Protein AF-A0A068CMX9-F1 (afdb_monomer_lite)

Secondary structure (DSSP, 8-state):
--HHHHHHHHHHHHHHHHHHHHHHHHHHHT--EEE----SS-HHHHHGGGG-S-EEES-TTS---HHHHHHHHHHTHHHHHHHHHTT-HHHHHHHHHHHHHHHSPBEEEEEPPTTTTTTSSS---S-TTTEEEETTEEEEE-PBPHHHHHHIIIIIGGGS-SEETTEESSSS--GGGSTTS-GGGS-SSSSSB--HHHHHHHHHHHH--

Foldseek 3Di:
DPPVVVVVVVVVVCVVVVQVVLLVVCLVVVVKDWAAADDPPPVVLCVLCVVPRTFIPPALSNRPDSVVLNVLVVLCPVLLVVCVVVVVVLLNVLVSLQQSCRSGFHKDKDFADPVVVPPDDPPDQPDSSFWDDDDRMIIGGAHAALVSLCLNVVPSLVPFDCDDPNHGRNVSDDCVSGSCSPSVVGHNDDPHDHDPPSVVVVVCVVPVD

Organism: Hofstenia miamia (NCBI:txid442651)

Structure (mmCIF, N/CA/C/O backbone):
data_AF-A0A068CMX9-F1
#
_entry.id   AF-A0A068CMX9-F1
#
loop_
_atom_site.group_PDB
_atom_site.id
_atom_site.type_symbol
_atom_site.label_atom_id
_atom_site.label_alt_id
_atom_site.label_comp_id
_atom_site.label_asym_id
_atom_site.label_entity_id
_atom_site.label_seq_id
_atom_site.pdbx_PDB_ins_code
_atom_site.Cartn_x
_atom_site.Cartn_y
_atom_site.Cartn_z
_atom_site.occupancy
_atom_site.B_iso_or_equiv
_atom_site.auth_seq_id
_atom_site.auth_comp_id
_atom_site.auth_asym_id
_atom_site.auth_atom_id
_atom_site.pdbx_PDB_model_num
ATOM 1 N N . MET A 1 1 ? -29.107 29.825 -5.374 1.00 43.84 1 MET A N 1
ATOM 2 C CA . MET A 1 1 ? -28.196 29.215 -4.383 1.00 43.84 1 MET A CA 1
ATOM 3 C C . MET A 1 1 ? -27.247 28.263 -5.123 1.00 43.84 1 MET A C 1
ATOM 5 O O . MET A 1 1 ? -27.080 27.128 -4.710 1.00 43.84 1 MET A O 1
ATOM 9 N N . ASP A 1 2 ? -26.626 28.720 -6.226 1.00 46.59 2 ASP A N 1
ATOM 10 C CA . ASP A 1 2 ? -26.188 27.809 -7.310 1.00 46.59 2 ASP A CA 1
ATOM 11 C C . ASP A 1 2 ? -24.746 28.022 -7.804 1.00 46.59 2 ASP A C 1
ATOM 13 O O . ASP A 1 2 ? -24.211 27.204 -8.545 1.00 46.59 2 ASP A O 1
ATOM 17 N N . ILE A 1 3 ? -24.061 29.080 -7.359 1.00 41.31 3 ILE A N 1
ATOM 18 C CA . ILE A 1 3 ? -22.684 29.381 -7.799 1.00 41.31 3 ILE A CA 1
ATOM 19 C C . ILE A 1 3 ? -21.640 28.568 -7.003 1.00 41.31 3 ILE A C 1
ATOM 21 O O . ILE A 1 3 ? -20.575 28.220 -7.520 1.00 41.31 3 ILE A O 1
ATOM 25 N N . LEU A 1 4 ? -21.958 28.182 -5.761 1.00 37.50 4 LEU A N 1
ATOM 26 C CA . LEU A 1 4 ? -21.046 27.398 -4.917 1.00 37.50 4 LEU A CA 1
ATOM 27 C C . LEU A 1 4 ? -20.937 25.929 -5.365 1.00 37.50 4 LEU A C 1
ATOM 29 O O . LEU A 1 4 ? -19.853 25.355 -5.309 1.00 37.50 4 LEU A O 1
ATOM 33 N N . LEU A 1 5 ? -22.027 25.336 -5.867 1.00 38.00 5 LEU A N 1
ATOM 34 C CA . LEU A 1 5 ? -22.038 23.951 -6.357 1.00 38.00 5 LEU A CA 1
ATOM 35 C C . LEU A 1 5 ? -21.263 23.791 -7.673 1.00 38.00 5 LEU A C 1
ATOM 37 O O . LEU A 1 5 ? -20.492 22.843 -7.814 1.00 38.00 5 LEU A O 1
ATOM 41 N N . LEU A 1 6 ? -21.387 24.747 -8.599 1.00 32.88 6 LEU A N 1
ATOM 42 C CA . LEU A 1 6 ? -20.638 24.748 -9.863 1.00 32.88 6 LEU A CA 1
ATOM 43 C C . LEU A 1 6 ? -19.123 24.870 -9.643 1.00 32.88 6 LEU A C 1
ATOM 45 O O . LEU A 1 6 ? -18.348 24.164 -10.287 1.00 32.88 6 LEU A O 1
ATOM 49 N N . SER A 1 7 ? -18.701 25.691 -8.680 1.00 33.19 7 SER A N 1
ATOM 50 C CA . SER A 1 7 ? -17.286 25.864 -8.323 1.00 33.19 7 SER A CA 1
ATOM 51 C C . SER A 1 7 ? -16.660 24.583 -7.755 1.00 33.19 7 SER A C 1
ATOM 53 O O . SER A 1 7 ? -15.547 24.215 -8.128 1.00 33.19 7 SER A O 1
ATOM 55 N N . ILE A 1 8 ? -17.383 23.859 -6.891 1.00 41.56 8 ILE A N 1
ATOM 56 C CA . ILE A 1 8 ? -16.904 22.604 -6.286 1.00 41.56 8 ILE A CA 1
ATOM 57 C C . ILE A 1 8 ? -16.813 21.491 -7.340 1.00 41.56 8 ILE A C 1
ATOM 59 O O . ILE A 1 8 ? -15.818 20.767 -7.392 1.00 41.56 8 ILE A O 1
ATOM 63 N N . VAL A 1 9 ? -17.805 21.393 -8.232 1.00 37.44 9 VAL A N 1
ATOM 64 C CA . VAL A 1 9 ? -17.803 20.418 -9.333 1.00 37.44 9 VAL A CA 1
ATOM 65 C C . VAL A 1 9 ? -16.650 20.690 -10.308 1.00 37.44 9 VAL A C 1
ATOM 67 O O . VAL A 1 9 ? -15.951 19.752 -10.693 1.00 37.44 9 VAL A O 1
ATOM 70 N N . TYR A 1 10 ? -16.377 21.957 -10.643 1.00 31.73 10 TYR A N 1
ATOM 71 C CA . TYR A 1 10 ? -15.280 22.328 -11.543 1.00 31.73 10 TYR A CA 1
ATOM 72 C C . TYR A 1 10 ? -13.895 22.050 -10.941 1.00 31.73 10 TYR A C 1
ATOM 74 O O . TYR A 1 10 ? -13.006 21.561 -11.642 1.00 31.73 10 TYR A O 1
ATOM 82 N N . VAL A 1 11 ? -13.708 22.282 -9.636 1.00 35.66 11 VAL A N 1
ATOM 83 C CA . VAL A 1 11 ? -12.459 21.943 -8.931 1.00 35.66 11 VAL A CA 1
ATOM 84 C C . VAL A 1 11 ? -12.264 20.424 -8.868 1.00 35.66 11 VAL A C 1
ATOM 86 O O . VAL A 1 11 ? -11.175 19.940 -9.175 1.00 35.66 11 VAL A O 1
ATOM 89 N N . CYS A 1 12 ? -13.308 19.640 -8.582 1.00 33.81 12 CYS A N 1
ATOM 90 C CA . CYS A 1 12 ? -13.215 18.175 -8.573 1.00 33.81 12 CYS A CA 1
ATOM 91 C C . CYS A 1 12 ? -12.940 17.571 -9.964 1.00 33.81 12 CYS A C 1
ATOM 93 O O . CYS A 1 12 ? -12.163 16.619 -10.074 1.00 33.81 12 CYS A O 1
ATOM 95 N N . LEU A 1 13 ? -13.536 18.120 -11.029 1.00 30.50 13 LEU A N 1
ATOM 96 C CA . LEU A 1 13 ? -13.274 17.700 -12.412 1.00 30.50 13 LEU A CA 1
ATOM 97 C C . LEU A 1 13 ? -11.870 18.105 -12.876 1.00 30.50 13 LEU A C 1
ATOM 99 O O . LEU A 1 13 ? -11.171 17.291 -13.475 1.00 30.50 13 LEU A O 1
ATOM 103 N N . SER A 1 14 ? -11.410 19.307 -12.529 1.00 31.59 14 SER A N 1
ATOM 104 C CA . SER A 1 14 ? -10.073 19.792 -12.904 1.00 31.59 14 SER A CA 1
ATOM 105 C C . SER A 1 14 ? -8.954 19.028 -12.189 1.00 31.59 14 SER A C 1
ATOM 107 O O . SER A 1 14 ? -7.927 18.726 -12.796 1.00 31.59 14 SER A O 1
AT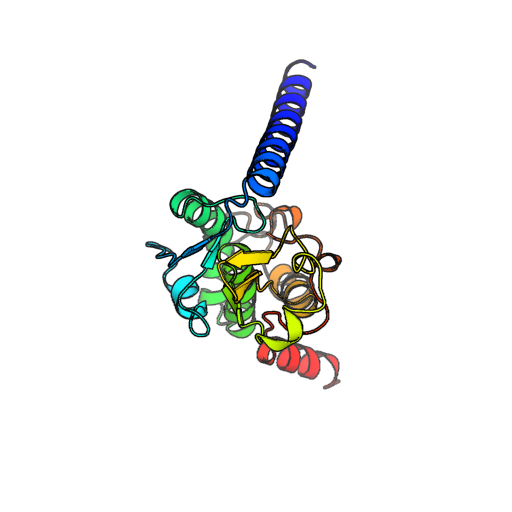OM 109 N N . VAL A 1 15 ? -9.162 18.630 -10.927 1.00 38.41 15 VAL A N 1
ATOM 110 C CA . VAL A 1 15 ? -8.219 17.771 -10.190 1.00 38.41 15 VAL A CA 1
ATOM 111 C C . VAL A 1 15 ? -8.146 16.371 -10.808 1.00 38.41 15 VAL A C 1
ATOM 113 O O . VAL A 1 15 ? -7.047 15.831 -10.940 1.00 38.41 15 VAL A O 1
ATOM 116 N N . LYS A 1 16 ? -9.273 15.799 -11.260 1.00 38.56 16 LYS A N 1
ATOM 117 C CA . LYS A 1 16 ? -9.296 14.490 -11.943 1.00 38.56 16 LYS A CA 1
ATOM 118 C C . LYS A 1 16 ? -8.665 14.531 -13.338 1.00 38.56 16 LYS A C 1
ATOM 120 O O . LYS A 1 16 ? -7.926 13.618 -13.688 1.00 38.56 16 LYS A O 1
ATOM 125 N N . VAL A 1 17 ? -8.892 15.589 -14.116 1.00 39.66 17 VAL A N 1
ATOM 126 C CA . VAL A 1 17 ? -8.311 15.739 -15.464 1.00 39.66 17 VAL A CA 1
ATOM 127 C C . VAL A 1 17 ? -6.814 16.076 -15.396 1.00 39.66 17 VAL A C 1
ATOM 129 O O . VAL A 1 17 ? -6.026 15.528 -16.162 1.00 39.66 17 VAL A O 1
ATOM 132 N N . GLY A 1 18 ? -6.380 16.898 -14.434 1.00 43.44 18 GLY A N 1
ATOM 133 C CA . GLY A 1 18 ? -4.966 17.253 -14.253 1.00 43.44 18 GLY A CA 1
ATOM 134 C C . GLY A 1 18 ? -4.090 16.128 -13.682 1.00 43.44 18 GLY A C 1
ATOM 135 O O . GLY A 1 18 ? -2.885 16.087 -13.943 1.00 43.44 18 GLY A O 1
ATOM 136 N N . THR A 1 19 ? -4.665 15.201 -12.913 1.00 48.56 19 THR A N 1
ATOM 137 C CA . THR A 1 19 ? -3.972 13.981 -12.452 1.00 48.56 19 THR A CA 1
ATOM 138 C C . THR A 1 19 ? -3.889 12.931 -13.558 1.00 48.56 19 THR A C 1
ATOM 140 O O . THR A 1 19 ? -2.819 12.353 -13.747 1.00 48.56 19 THR A O 1
ATOM 143 N N . TYR A 1 20 ? -4.951 12.774 -14.359 1.00 48.75 20 TYR A N 1
ATOM 144 C CA . TYR A 1 20 ? -4.947 11.922 -15.554 1.00 48.75 20 TYR A CA 1
ATOM 145 C C . TYR A 1 20 ? -3.964 12.410 -16.628 1.00 48.75 20 TYR A C 1
ATOM 147 O O . TYR A 1 20 ? -3.194 11.612 -17.153 1.00 48.75 20 TYR A O 1
ATOM 155 N N . GLY A 1 21 ? -3.925 13.712 -16.929 1.00 50.84 21 GLY A N 1
ATOM 156 C CA . GLY A 1 21 ? -2.985 14.271 -17.910 1.00 50.84 21 GLY A CA 1
ATOM 157 C C . GLY A 1 21 ? -1.519 14.093 -17.502 1.00 50.84 21 GLY A C 1
ATOM 158 O O . GLY A 1 21 ? -0.688 13.703 -18.319 1.00 50.84 21 GLY A O 1
ATOM 159 N N . ARG A 1 22 ? -1.201 14.289 -16.213 1.00 59.38 22 ARG A N 1
ATOM 160 C CA . ARG A 1 22 ? 0.146 14.018 -15.679 1.00 59.38 22 ARG A CA 1
ATOM 161 C C . ARG A 1 22 ? 0.518 12.539 -15.757 1.00 59.38 22 ARG A C 1
ATOM 163 O O . ARG A 1 22 ? 1.672 12.232 -16.025 1.00 59.38 22 ARG A O 1
ATOM 170 N N . PHE A 1 23 ? -0.434 11.638 -15.529 1.00 54.66 23 PHE A N 1
ATOM 171 C CA . PHE A 1 23 ? -0.211 10.197 -15.626 1.00 54.66 23 PHE A CA 1
ATOM 172 C C . PHE A 1 23 ? 0.090 9.760 -17.066 1.00 54.66 23 PHE A C 1
ATOM 174 O O . PHE A 1 23 ? 1.101 9.106 -17.301 1.00 54.66 23 PHE A O 1
ATOM 181 N N . TRP A 1 24 ? -0.721 10.188 -18.039 1.00 56.19 24 TRP A N 1
ATOM 182 C CA . TRP A 1 24 ? -0.492 9.866 -19.453 1.00 56.19 24 TRP A CA 1
ATOM 183 C C . TRP A 1 24 ? 0.804 10.470 -19.997 1.00 56.19 24 TRP A C 1
ATOM 185 O O . TRP A 1 24 ? 1.526 9.793 -20.722 1.00 56.19 24 TRP A O 1
ATOM 195 N N . ASN A 1 25 ? 1.151 11.700 -19.603 1.00 60.16 25 ASN A N 1
ATOM 196 C CA . ASN A 1 25 ? 2.443 12.282 -19.968 1.00 60.16 25 ASN A CA 1
ATOM 197 C C . ASN A 1 25 ? 3.610 11.445 -19.424 1.00 60.16 25 ASN A C 1
ATOM 199 O O . ASN A 1 25 ? 4.529 11.142 -20.172 1.00 60.16 25 ASN A O 1
ATOM 203 N N . ARG A 1 26 ? 3.554 10.994 -18.166 1.00 62.84 26 ARG A N 1
ATOM 204 C CA . ARG A 1 26 ? 4.609 10.145 -17.581 1.00 62.84 26 ARG A CA 1
ATOM 205 C C . ARG A 1 26 ? 4.684 8.759 -18.210 1.00 62.84 26 ARG A C 1
ATOM 207 O O . ARG A 1 26 ? 5.785 8.279 -18.452 1.00 62.84 26 ARG A O 1
ATOM 214 N N . LEU A 1 27 ? 3.540 8.142 -18.518 1.00 57.66 27 LEU A N 1
ATOM 215 C CA . LEU A 1 27 ? 3.485 6.888 -19.280 1.00 57.66 27 LEU A CA 1
ATOM 216 C C . LEU A 1 27 ? 4.179 7.027 -20.638 1.00 57.66 27 LEU A C 1
ATOM 218 O O . LEU A 1 27 ? 4.890 6.123 -21.059 1.00 57.66 27 LEU A O 1
ATOM 222 N N . ASN A 1 28 ? 4.000 8.168 -21.304 1.00 55.69 28 ASN A N 1
ATOM 223 C CA . ASN A 1 28 ? 4.625 8.441 -22.596 1.00 55.69 28 ASN A CA 1
ATOM 224 C C . ASN A 1 28 ? 6.115 8.819 -22.484 1.00 55.69 28 ASN A C 1
ATOM 226 O O . ASN A 1 28 ? 6.831 8.734 -23.480 1.00 55.69 28 ASN A O 1
ATOM 230 N N . HIS A 1 29 ? 6.584 9.217 -21.297 1.00 61.41 29 HIS A N 1
ATOM 231 C CA . HIS A 1 29 ? 7.973 9.615 -21.035 1.00 61.41 29 HIS A CA 1
ATOM 232 C C . HIS A 1 29 ? 8.789 8.589 -20.229 1.00 61.41 29 HIS A C 1
ATOM 234 O O . HIS A 1 29 ? 9.982 8.799 -20.041 1.00 61.41 29 HIS A O 1
ATOM 240 N N . ASN A 1 30 ? 8.195 7.459 -19.817 1.00 62.41 30 ASN A N 1
ATOM 241 C CA . ASN A 1 30 ? 8.827 6.448 -18.958 1.00 62.41 30 ASN A CA 1
ATOM 242 C C . ASN A 1 30 ? 9.410 7.027 -17.651 1.00 62.41 30 ASN A C 1
ATOM 244 O O . ASN A 1 30 ? 10.443 6.564 -17.175 1.00 62.41 30 ASN A O 1
ATOM 248 N N . ASP A 1 31 ? 8.728 7.989 -17.021 1.00 76.44 31 ASP A N 1
ATOM 249 C CA . ASP A 1 31 ? 9.171 8.630 -15.763 1.00 76.44 31 ASP A CA 1
ATOM 250 C C . ASP A 1 31 ? 8.966 7.742 -14.512 1.00 76.44 31 ASP A C 1
ATOM 252 O O . ASP A 1 31 ? 8.694 8.223 -13.403 1.00 76.44 31 ASP A O 1
ATOM 256 N N . PHE A 1 32 ? 9.045 6.425 -14.688 1.00 84.00 32 PHE A N 1
ATOM 257 C CA . PHE A 1 32 ? 8.985 5.464 -13.600 1.00 84.00 32 PHE A CA 1
ATOM 258 C C . PHE A 1 32 ? 10.377 5.243 -13.026 1.00 84.00 32 PHE A C 1
ATOM 260 O O . PHE A 1 32 ? 11.367 5.202 -13.750 1.00 84.00 32 PHE A O 1
ATOM 267 N N . GLN A 1 33 ? 10.461 5.103 -11.708 1.00 88.12 33 GLN A N 1
ATOM 268 C CA . GLN A 1 33 ? 11.738 4.881 -11.040 1.00 88.12 33 GLN A CA 1
ATOM 269 C C . GLN A 1 33 ? 11.552 4.109 -9.744 1.00 88.12 33 GLN A C 1
ATOM 271 O O . GLN A 1 33 ? 10.566 4.294 -9.026 1.00 88.12 33 GLN A O 1
ATOM 276 N N . CYS A 1 34 ? 12.552 3.307 -9.400 1.00 87.62 34 CYS A N 1
ATOM 277 C CA . CYS A 1 34 ? 12.653 2.688 -8.091 1.00 87.62 34 CYS A CA 1
ATOM 278 C C . CYS A 1 34 ? 13.729 3.400 -7.279 1.00 87.62 34 CYS A C 1
ATOM 280 O O . CYS A 1 34 ? 14.912 3.342 -7.593 1.00 87.62 34 CYS A O 1
ATOM 282 N N . LYS A 1 35 ? 13.310 4.116 -6.232 1.00 88.19 35 LYS A N 1
ATOM 283 C CA . LYS A 1 35 ? 14.213 4.902 -5.378 1.00 88.19 35 LYS A CA 1
ATOM 284 C C . LYS A 1 35 ? 13.881 4.713 -3.908 1.00 88.19 35 LYS A C 1
ATOM 286 O O . LYS A 1 35 ? 12.761 4.358 -3.542 1.00 88.19 35 LYS A O 1
ATOM 291 N N . ASN A 1 36 ? 14.865 4.958 -3.052 1.00 86.06 36 ASN A N 1
ATOM 292 C CA . ASN A 1 36 ? 14.657 4.912 -1.612 1.00 86.06 36 ASN A CA 1
ATOM 293 C C . ASN A 1 36 ? 13.735 6.067 -1.185 1.00 86.06 36 ASN A C 1
ATOM 295 O O . ASN A 1 36 ? 13.936 7.214 -1.593 1.00 86.06 36 ASN A O 1
ATOM 299 N N . ALA A 1 37 ? 12.730 5.762 -0.367 1.00 83.81 37 ALA A N 1
ATOM 300 C CA . ALA A 1 37 ? 11.811 6.744 0.188 1.00 83.81 37 ALA A CA 1
ATOM 301 C C . ALA A 1 37 ? 11.939 6.754 1.712 1.00 83.81 37 ALA A C 1
ATOM 303 O O . ALA A 1 37 ? 11.462 5.846 2.389 1.00 83.81 37 ALA A O 1
ATOM 304 N N . LYS A 1 38 ? 12.562 7.803 2.257 1.00 82.62 38 LYS A N 1
ATOM 305 C CA . LYS A 1 38 ? 12.665 8.002 3.707 1.00 82.62 38 LYS A CA 1
ATOM 306 C C . LYS A 1 38 ? 11.550 8.918 4.187 1.00 82.62 38 LYS A C 1
ATOM 308 O O . LYS A 1 38 ? 11.596 10.124 3.944 1.00 82.62 38 LYS A O 1
ATOM 313 N N . LEU A 1 39 ? 10.582 8.352 4.902 1.00 83.38 39 LEU A N 1
ATOM 314 C CA . LEU A 1 39 ? 9.588 9.138 5.631 1.00 83.38 39 LEU A CA 1
ATOM 315 C C . LEU A 1 39 ? 10.177 9.621 6.959 1.00 83.38 39 LEU A C 1
ATOM 317 O O . LEU A 1 39 ? 10.820 8.860 7.683 1.00 83.38 39 LEU A O 1
ATOM 321 N N . ARG A 1 40 ? 9.948 10.893 7.285 1.00 83.00 40 ARG A N 1
ATOM 322 C CA . ARG A 1 40 ? 10.353 11.516 8.548 1.00 83.00 40 ARG A CA 1
ATOM 323 C C . ARG A 1 40 ? 9.407 11.130 9.681 1.00 83.00 40 ARG A C 1
ATOM 325 O O . ARG A 1 40 ? 9.875 10.829 10.774 1.00 83.00 40 ARG A O 1
ATOM 332 N N . ARG A 1 41 ? 8.092 11.151 9.431 1.00 80.50 41 ARG A N 1
ATOM 333 C CA . ARG A 1 41 ? 7.048 10.934 10.455 1.00 80.50 41 ARG A CA 1
ATOM 334 C C . ARG A 1 41 ? 6.561 9.491 10.542 1.00 80.50 41 ARG A C 1
ATOM 336 O O . ARG A 1 41 ? 6.220 9.030 11.623 1.00 80.50 41 ARG A O 1
ATOM 343 N N . PHE A 1 42 ? 6.563 8.770 9.426 1.00 81.81 42 PHE A N 1
ATOM 344 C CA . PHE A 1 42 ? 6.048 7.400 9.334 1.00 81.81 42 PHE A CA 1
ATOM 345 C C . PHE A 1 42 ? 7.183 6.391 9.140 1.00 81.81 42 PHE A C 1
ATOM 347 O O . PHE A 1 42 ? 7.179 5.607 8.193 1.00 81.81 42 PHE A O 1
ATOM 354 N N . GLN A 1 43 ? 8.165 6.400 10.049 1.00 80.69 43 GLN A N 1
ATOM 355 C CA . GLN A 1 43 ? 9.337 5.511 9.980 1.00 80.69 43 GLN A CA 1
ATOM 356 C C . GLN A 1 43 ? 8.957 4.024 9.925 1.00 80.69 43 GLN A C 1
ATOM 358 O O . GLN A 1 43 ? 9.660 3.226 9.315 1.00 80.69 43 GLN A O 1
ATOM 363 N N . TYR A 1 44 ? 7.803 3.652 10.486 1.00 74.38 44 TYR A N 1
ATOM 364 C CA . TYR A 1 44 ? 7.270 2.294 10.397 1.00 74.38 44 TYR A CA 1
ATOM 365 C C . TYR A 1 44 ? 7.005 1.829 8.955 1.00 74.38 44 TYR A C 1
ATOM 367 O O . TYR A 1 44 ? 7.298 0.682 8.625 1.00 74.38 44 TYR A O 1
ATOM 375 N N . CYS A 1 45 ? 6.549 2.712 8.057 1.00 82.12 45 CYS A N 1
ATOM 376 C CA . CYS A 1 45 ? 6.422 2.355 6.640 1.00 82.12 45 CYS A CA 1
ATOM 377 C C . CYS A 1 45 ? 7.786 2.103 5.980 1.00 82.12 45 CYS A C 1
ATOM 379 O O . CYS A 1 45 ? 7.863 1.336 5.027 1.00 82.12 45 CYS A O 1
ATOM 381 N N . SER A 1 46 ? 8.867 2.689 6.501 1.00 70.75 46 SER A N 1
ATOM 382 C CA . SER A 1 46 ? 10.230 2.393 6.048 1.00 70.75 46 SER A CA 1
ATOM 383 C C . SER A 1 46 ? 10.678 0.990 6.477 1.00 70.75 46 SER A C 1
ATOM 385 O O . SER A 1 46 ? 11.435 0.347 5.762 1.00 70.75 46 SER A O 1
ATOM 387 N N . HIS A 1 47 ? 10.188 0.470 7.609 1.00 66.00 47 HIS A N 1
ATOM 388 C CA . HIS A 1 47 ? 10.466 -0.908 8.038 1.00 66.00 47 HIS A CA 1
ATOM 389 C C . HIS A 1 47 ? 9.698 -1.952 7.214 1.00 66.00 47 HIS A C 1
ATOM 391 O O . HIS A 1 47 ? 10.168 -3.073 7.061 1.00 66.00 47 HIS A O 1
ATOM 397 N N . MET A 1 48 ? 8.562 -1.589 6.615 1.00 62.91 48 MET A N 1
ATOM 398 C CA . MET A 1 48 ? 7.835 -2.456 5.673 1.00 62.91 48 MET A CA 1
ATOM 399 C C . MET A 1 48 ? 8.601 -2.695 4.361 1.00 62.91 48 MET A C 1
ATOM 401 O O . MET A 1 48 ? 8.300 -3.636 3.634 1.00 62.91 48 MET A O 1
ATOM 405 N N . GLN A 1 49 ? 9.619 -1.878 4.067 1.00 62.06 49 GLN A N 1
ATOM 406 C CA . GLN A 1 49 ? 10.493 -2.020 2.896 1.00 62.06 49 GLN A CA 1
ATOM 407 C C . GLN A 1 49 ? 11.584 -3.094 3.082 1.00 62.06 49 GLN A C 1
ATOM 409 O O . GLN A 1 49 ? 12.504 -3.179 2.276 1.00 62.06 49 GLN A O 1
ATOM 414 N N . GLN A 1 50 ? 11.492 -3.939 4.117 1.00 53.16 50 GLN A N 1
ATOM 415 C CA . GLN A 1 50 ? 12.475 -4.985 4.446 1.00 53.16 50 GLN A CA 1
ATOM 416 C C . GLN A 1 50 ? 12.805 -5.954 3.298 1.00 53.16 50 GLN A C 1
ATOM 418 O O . GLN A 1 50 ? 13.880 -6.545 3.306 1.00 53.16 50 GLN A O 1
ATOM 423 N N . TYR A 1 51 ? 11.922 -6.098 2.305 1.00 50.00 51 TYR A N 1
ATOM 424 C CA . TYR A 1 51 ? 12.147 -6.967 1.146 1.00 50.00 51 TYR A CA 1
ATOM 425 C C . TYR A 1 51 ? 12.819 -6.263 -0.037 1.00 50.00 51 TYR A C 1
ATOM 427 O O . TYR A 1 51 ? 13.412 -6.939 -0.866 1.00 50.00 51 TYR A O 1
ATOM 435 N N . ASN A 1 52 ? 12.742 -4.930 -0.113 1.00 56.97 52 ASN A N 1
ATOM 436 C CA . ASN A 1 52 ? 13.431 -4.102 -1.100 1.00 56.97 52 ASN A CA 1
ATOM 437 C C . ASN A 1 52 ? 13.460 -2.652 -0.602 1.00 56.97 52 ASN A C 1
ATOM 439 O O . ASN A 1 52 ? 12.417 -2.014 -0.474 1.00 56.97 52 ASN A O 1
ATOM 443 N N . ASN A 1 53 ? 14.662 -2.099 -0.400 1.00 69.25 53 ASN A N 1
ATOM 444 C CA . ASN A 1 53 ? 14.896 -0.722 0.080 1.00 69.25 53 ASN A CA 1
ATOM 445 C C . ASN A 1 53 ? 14.400 0.382 -0.883 1.00 69.25 53 ASN A C 1
ATOM 447 O O . ASN A 1 53 ? 14.686 1.567 -0.686 1.00 69.25 53 ASN A O 1
ATOM 451 N N . PHE A 1 54 ? 13.711 -0.001 -1.957 1.00 84.00 54 PHE A N 1
ATOM 452 C CA . PHE A 1 54 ? 13.277 0.862 -3.038 1.00 84.00 54 PHE A CA 1
ATOM 453 C C . PHE A 1 54 ? 11.755 0.831 -3.157 1.00 84.00 54 PHE A C 1
ATOM 455 O O . PHE A 1 54 ? 11.126 -0.225 -3.214 1.00 84.00 54 PHE A O 1
ATOM 462 N N . THR A 1 55 ? 11.172 2.022 -3.220 1.00 87.56 55 THR A N 1
ATOM 463 C CA . THR A 1 55 ? 9.762 2.246 -3.528 1.00 87.56 55 THR A CA 1
ATOM 464 C C . THR A 1 55 ? 9.609 2.534 -5.012 1.00 87.56 55 THR A C 1
ATOM 466 O O . THR A 1 55 ? 10.432 3.245 -5.596 1.00 87.56 55 THR A O 1
ATOM 469 N N . PHE A 1 56 ? 8.539 2.013 -5.601 1.00 88.31 56 PHE A N 1
ATOM 470 C CA . PHE A 1 56 ? 8.152 2.302 -6.972 1.00 88.31 56 PHE A CA 1
ATOM 471 C C . PHE A 1 56 ? 7.468 3.670 -7.064 1.00 88.31 56 PHE A C 1
ATOM 473 O O . PHE A 1 56 ? 6.469 3.927 -6.385 1.00 88.31 56 PHE A O 1
ATOM 480 N N . PHE A 1 57 ? 7.980 4.527 -7.943 1.00 88.62 57 PHE A N 1
ATOM 481 C CA . PHE A 1 57 ? 7.452 5.857 -8.202 1.00 88.62 57 PHE A CA 1
ATOM 482 C C . PHE A 1 57 ? 7.065 6.069 -9.672 1.00 88.62 57 PHE A C 1
ATOM 484 O O . PHE A 1 57 ? 7.738 5.534 -10.551 1.00 88.62 57 PHE A O 1
ATOM 491 N N . PRO A 1 58 ? 6.046 6.907 -9.937 1.00 87.75 58 PRO A N 1
ATOM 492 C CA . PRO A 1 58 ? 5.106 7.433 -8.944 1.00 87.75 58 PRO A CA 1
ATOM 493 C C . PRO A 1 58 ? 4.313 6.296 -8.275 1.00 87.75 58 PRO A C 1
ATOM 495 O O . PRO A 1 58 ? 4.255 5.181 -8.796 1.00 87.75 58 PRO A O 1
ATOM 498 N N . ASN A 1 59 ? 3.738 6.537 -7.097 1.00 85.31 59 ASN A N 1
ATOM 499 C CA . ASN A 1 59 ? 2.855 5.554 -6.466 1.00 85.31 59 ASN A CA 1
ATOM 500 C C . ASN A 1 59 ? 1.515 5.459 -7.230 1.00 85.31 59 ASN A C 1
ATOM 502 O O . ASN A 1 59 ? 1.307 6.121 -8.249 1.00 85.31 59 ASN A O 1
ATOM 506 N N . GLN A 1 60 ? 0.583 4.632 -6.757 1.00 78.94 60 GLN A N 1
ATOM 507 C CA . GLN A 1 60 ? -0.708 4.425 -7.436 1.00 78.94 60 GLN A CA 1
ATOM 508 C C . GLN A 1 60 ? -1.616 5.662 -7.496 1.00 78.94 60 GLN A C 1
ATOM 510 O O . GLN A 1 60 ? -2.602 5.669 -8.225 1.00 78.94 60 GLN A O 1
ATOM 515 N N . PHE A 1 61 ? -1.261 6.722 -6.775 1.00 79.81 61 PHE A N 1
ATOM 516 C CA . PHE A 1 61 ? -1.929 8.019 -6.819 1.00 79.81 61 PHE A CA 1
ATOM 517 C C . PHE A 1 61 ? -1.258 9.013 -7.757 1.00 79.81 61 PHE A C 1
ATOM 519 O O . PHE A 1 61 ? -1.628 10.184 -7.778 1.00 79.81 61 PHE A O 1
ATOM 526 N N . ASN A 1 62 ? -0.268 8.553 -8.522 1.00 81.56 62 ASN A N 1
ATOM 527 C CA . ASN A 1 62 ? 0.584 9.394 -9.345 1.00 81.56 62 ASN A CA 1
ATOM 528 C C . ASN A 1 62 ? 1.432 10.395 -8.526 1.00 81.56 62 ASN A C 1
ATOM 530 O O . ASN A 1 62 ? 1.835 11.435 -9.045 1.00 81.56 62 ASN A O 1
ATOM 534 N N . GLU A 1 63 ? 1.713 10.085 -7.254 1.00 86.25 63 GLU A N 1
ATOM 535 C CA . GLU A 1 63 ? 2.556 10.911 -6.385 1.00 86.25 63 GLU A CA 1
ATOM 536 C C . GLU A 1 63 ? 3.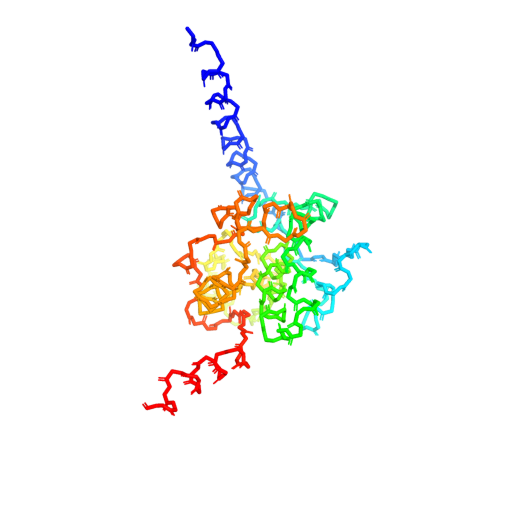999 10.394 -6.374 1.00 86.25 63 GLU A C 1
ATOM 538 O O . GLU A 1 63 ? 4.259 9.210 -6.147 1.00 86.25 63 GLU A O 1
ATOM 543 N N . ASP A 1 64 ? 4.957 11.291 -6.593 1.00 88.38 64 ASP A N 1
ATOM 544 C CA . ASP A 1 64 ? 6.401 11.022 -6.549 1.00 88.38 64 ASP A CA 1
ATOM 545 C C . ASP A 1 64 ? 7.181 11.900 -5.565 1.00 88.38 64 ASP A C 1
ATOM 547 O O . ASP A 1 64 ? 8.395 11.725 -5.377 1.00 88.38 64 ASP A O 1
ATOM 551 N N . ASN A 1 65 ? 6.465 12.814 -4.912 1.00 89.44 65 ASN A N 1
ATOM 552 C CA . ASN A 1 65 ? 6.967 13.679 -3.868 1.00 89.44 65 ASN A CA 1
ATOM 553 C C . ASN A 1 65 ? 6.727 13.031 -2.500 1.00 89.44 65 ASN A C 1
ATOM 555 O O . ASN A 1 65 ? 5.592 12.854 -2.059 1.00 89.44 65 ASN A O 1
ATOM 559 N N . VAL A 1 66 ? 7.817 12.725 -1.798 1.00 87.44 66 VAL A N 1
ATOM 560 C CA . VAL A 1 66 ? 7.773 12.080 -0.477 1.00 87.44 66 VAL A CA 1
ATOM 561 C C . VAL A 1 66 ? 6.986 12.913 0.545 1.00 87.44 66 VAL A C 1
ATOM 563 O O . VAL A 1 66 ? 6.277 12.347 1.369 1.00 87.44 66 VAL A O 1
ATOM 566 N N . GLY A 1 67 ? 7.044 14.246 0.469 1.00 89.38 67 GLY A N 1
ATOM 567 C CA . GLY A 1 67 ? 6.289 15.132 1.357 1.00 89.38 67 GLY A CA 1
ATOM 568 C C . GLY A 1 67 ? 4.776 15.076 1.126 1.00 89.38 67 GLY A C 1
ATOM 569 O O . GLY A 1 67 ? 4.020 15.051 2.094 1.00 89.38 67 GLY A O 1
ATOM 570 N N . LEU A 1 68 ? 4.326 14.994 -0.132 1.00 88.00 68 LEU A N 1
ATOM 571 C CA . LEU A 1 68 ? 2.903 14.797 -0.456 1.00 88.00 68 LEU A CA 1
ATOM 572 C C . LEU A 1 68 ? 2.417 13.413 -0.017 1.00 88.00 68 LEU A C 1
ATOM 574 O O . LEU A 1 68 ? 1.316 13.274 0.513 1.00 88.00 68 LEU A O 1
ATOM 578 N N . ILE A 1 69 ? 3.271 12.399 -0.147 1.00 88.50 69 ILE A N 1
ATOM 579 C CA . ILE A 1 69 ? 2.993 11.056 0.367 1.00 88.50 69 ILE A CA 1
ATOM 580 C C . ILE A 1 69 ? 2.852 11.066 1.891 1.00 88.50 69 ILE A C 1
ATOM 582 O O . ILE A 1 69 ? 1.891 10.505 2.412 1.00 88.50 69 ILE A O 1
ATOM 586 N N . GLU A 1 70 ? 3.752 11.737 2.616 1.00 89.19 70 GLU A N 1
ATOM 587 C CA . GLU A 1 70 ? 3.636 11.888 4.070 1.00 89.19 70 GLU A CA 1
ATOM 588 C C . GLU A 1 70 ? 2.353 12.613 4.480 1.00 89.19 70 GLU A C 1
ATOM 590 O O . GLU A 1 70 ? 1.730 12.222 5.465 1.00 89.19 70 GLU A O 1
ATOM 595 N N . GLN A 1 71 ? 1.936 13.642 3.737 1.00 86.50 71 GLN A N 1
ATOM 596 C CA . GLN A 1 71 ? 0.661 14.324 3.979 1.00 86.50 71 GLN A CA 1
ATOM 597 C C . GLN A 1 71 ? -0.533 13.387 3.756 1.00 86.50 71 GLN A C 1
ATOM 599 O O . GLN A 1 71 ? -1.457 13.376 4.568 1.00 86.50 71 GLN A O 1
ATOM 604 N N . GLY A 1 72 ? -0.494 12.563 2.705 1.00 84.00 72 GLY A N 1
A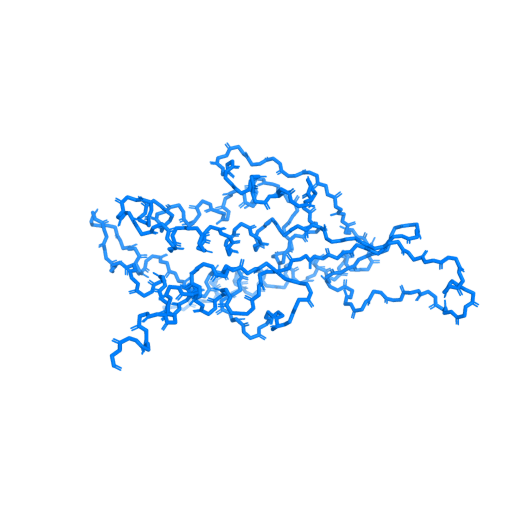TOM 605 C CA . GLY A 1 72 ? -1.503 11.534 2.458 1.00 84.00 72 GLY A CA 1
ATOM 606 C C . GLY A 1 72 ? -1.563 10.490 3.575 1.00 84.00 72 GLY A C 1
ATOM 607 O O . GLY A 1 72 ? -2.642 10.156 4.050 1.00 84.00 72 GLY A O 1
ATOM 608 N N . LEU A 1 73 ? -0.409 10.036 4.067 1.00 85.69 73 LEU A N 1
ATOM 609 C CA . LEU A 1 73 ? -0.320 9.118 5.206 1.00 85.69 73 LEU A CA 1
ATOM 610 C C . LEU A 1 73 ? -0.812 9.754 6.512 1.00 85.69 73 LEU A C 1
ATOM 612 O O . LEU A 1 73 ? -1.453 9.082 7.319 1.00 85.69 73 LEU A O 1
ATOM 616 N N . PHE A 1 74 ? -0.566 11.054 6.699 1.00 86.31 74 PHE A N 1
ATOM 617 C CA . PHE A 1 74 ? -1.012 11.811 7.869 1.00 86.31 74 PHE A CA 1
ATOM 618 C C . PHE A 1 74 ? -2.527 11.817 8.034 1.00 86.31 74 PHE A C 1
ATOM 620 O O . PHE A 1 74 ? -3.009 11.818 9.166 1.00 86.31 74 PHE A O 1
ATOM 627 N N . TYR A 1 75 ? -3.273 11.731 6.929 1.00 82.38 75 TYR A N 1
ATOM 628 C CA . TYR A 1 75 ? -4.718 11.554 6.983 1.00 82.38 75 TYR A CA 1
ATOM 629 C C . TYR A 1 75 ? -5.100 10.377 7.887 1.00 82.38 75 TYR A C 1
ATOM 631 O O . TYR A 1 75 ? -5.979 10.544 8.718 1.00 82.38 75 TYR A O 1
ATOM 639 N N . TYR A 1 76 ? -4.388 9.245 7.824 1.00 82.38 76 TYR A N 1
ATOM 640 C CA . TYR A 1 76 ? -4.696 8.012 8.565 1.00 82.38 76 TYR A CA 1
ATOM 641 C C . TYR A 1 76 ? -4.160 7.950 9.996 1.00 82.38 76 TYR A C 1
ATOM 643 O O . TYR A 1 76 ? -4.430 6.978 10.702 1.00 82.38 76 TYR A O 1
ATOM 651 N N . GLU A 1 77 ? -3.427 8.966 10.456 1.00 84.06 77 GLU A N 1
ATOM 652 C CA . GLU A 1 77 ? -2.816 8.968 11.789 1.00 84.06 77 GLU A CA 1
ATOM 653 C C . GLU A 1 77 ? -3.819 8.678 12.931 1.00 84.06 77 GLU A C 1
ATOM 655 O O . GLU A 1 77 ? -3.488 7.876 13.808 1.00 84.06 77 GLU A O 1
ATOM 660 N N . PRO A 1 78 ? -5.044 9.241 12.950 1.00 82.19 78 PRO A N 1
ATOM 661 C CA . PRO A 1 78 ? -6.051 8.902 13.956 1.00 82.19 78 PRO A CA 1
ATOM 662 C C . PRO A 1 78 ? -6.413 7.409 14.006 1.00 82.19 78 PRO A C 1
ATOM 664 O O . PRO A 1 78 ? -6.409 6.834 15.091 1.00 82.19 78 PRO A O 1
ATOM 667 N N . ALA A 1 79 ? -6.656 6.762 12.860 1.00 81.12 79 ALA A N 1
ATOM 668 C CA . ALA A 1 79 ? -6.974 5.330 12.806 1.00 81.12 79 ALA A CA 1
ATOM 669 C C . ALA A 1 79 ? -5.786 4.469 13.271 1.00 81.12 79 ALA A C 1
ATOM 671 O O . ALA A 1 79 ? -5.951 3.536 14.056 1.00 81.12 79 ALA A O 1
ATOM 672 N N . ILE A 1 80 ? -4.569 4.833 12.854 1.00 84.38 80 ILE A N 1
ATOM 673 C CA . ILE A 1 80 ? -3.328 4.166 13.274 1.00 84.38 80 ILE A CA 1
ATOM 674 C C . ILE A 1 80 ? -3.164 4.250 14.798 1.00 84.38 80 ILE A C 1
ATOM 676 O O . ILE A 1 80 ? -2.916 3.240 15.459 1.00 84.38 80 ILE A O 1
ATOM 680 N N . ARG A 1 81 ? -3.342 5.448 15.373 1.00 84.50 81 ARG A N 1
ATOM 681 C CA . ARG A 1 81 ? -3.269 5.666 16.826 1.00 84.50 81 ARG A CA 1
ATOM 682 C C . ARG A 1 81 ? -4.352 4.895 17.573 1.00 84.50 81 ARG A C 1
ATOM 684 O O . ARG A 1 81 ? -4.062 4.370 18.644 1.00 84.50 81 ARG A O 1
ATOM 691 N N . TYR A 1 82 ? -5.562 4.819 17.022 1.00 85.75 82 TYR A N 1
ATOM 692 C CA . TYR A 1 82 ? -6.657 4.063 17.619 1.00 85.75 82 TYR A CA 1
ATOM 693 C C . TYR A 1 82 ? -6.293 2.581 17.761 1.00 85.75 82 TYR A C 1
ATOM 695 O O . TYR A 1 82 ? -6.312 2.060 18.878 1.00 85.75 82 TYR A O 1
ATOM 703 N N . PHE A 1 83 ? -5.890 1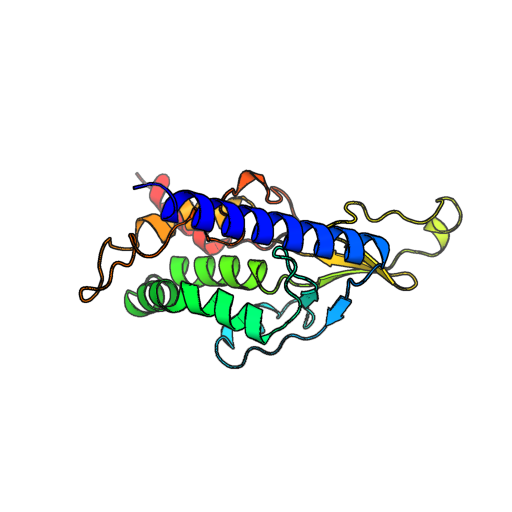.924 16.665 1.00 86.12 83 PHE A N 1
ATOM 704 C CA . PHE A 1 83 ? -5.529 0.503 16.700 1.00 86.12 83 PHE A CA 1
ATOM 705 C C . PHE A 1 83 ? -4.326 0.228 17.606 1.00 86.12 83 PHE A C 1
ATOM 707 O O . PHE A 1 83 ? -4.326 -0.768 18.324 1.00 86.12 83 PHE A O 1
ATOM 714 N N . TYR A 1 84 ? -3.339 1.130 17.620 1.00 85.12 84 TYR A N 1
ATOM 715 C CA . TYR A 1 84 ? -2.175 1.016 18.499 1.00 85.12 84 TYR A CA 1
ATOM 716 C C . TYR A 1 84 ? -2.556 1.066 19.988 1.00 85.12 84 TYR A C 1
ATOM 718 O O . TYR A 1 84 ? -2.072 0.262 20.779 1.00 85.12 84 TYR A O 1
ATOM 726 N N . ARG A 1 85 ? -3.427 2.006 20.383 1.00 86.50 85 ARG A N 1
ATOM 727 C CA . ARG A 1 85 ? -3.810 2.219 21.791 1.00 86.50 85 ARG A CA 1
ATOM 728 C C . ARG A 1 85 ? -4.724 1.140 22.354 1.00 86.50 85 ARG A C 1
ATOM 730 O O . ARG A 1 85 ? -4.640 0.856 23.539 1.00 86.50 85 ARG A O 1
ATOM 737 N N . HIS A 1 86 ? -5.595 0.572 21.527 1.00 82.75 86 HIS A N 1
ATOM 738 C CA . HIS A 1 86 ? -6.586 -0.418 21.961 1.00 82.75 86 HIS A CA 1
ATOM 739 C C . HIS A 1 86 ? -6.072 -1.860 21.839 1.00 82.75 86 HIS A C 1
ATOM 741 O O . HIS A 1 86 ? -6.871 -2.787 21.747 1.00 82.75 86 HIS A O 1
ATOM 747 N N . GLU A 1 87 ? -4.747 -2.040 21.785 1.00 75.19 87 GLU A N 1
ATOM 748 C CA . GLU A 1 87 ? -4.051 -3.335 21.746 1.00 75.19 87 GLU A CA 1
ATOM 749 C C . GLU A 1 87 ? -4.514 -4.304 20.642 1.00 75.19 87 GLU A C 1
ATOM 751 O O . GLU A 1 87 ? -4.226 -5.497 20.686 1.00 75.19 87 GLU A O 1
ATOM 756 N N . ASN A 1 88 ? -5.168 -3.799 19.594 1.00 81.38 88 ASN A N 1
ATOM 757 C CA . ASN A 1 88 ? -5.599 -4.593 18.448 1.00 81.38 88 ASN A CA 1
ATOM 758 C C . ASN A 1 88 ? -4.443 -4.692 17.444 1.00 81.38 88 ASN A C 1
ATOM 760 O O . ASN A 1 88 ? -4.443 -4.045 16.390 1.00 81.38 88 ASN A O 1
ATOM 764 N N . LYS A 1 89 ? -3.410 -5.447 17.835 1.00 84.06 89 LYS A N 1
ATOM 765 C CA . LYS A 1 89 ? -2.138 -5.571 17.109 1.00 84.06 89 LYS A CA 1
ATOM 766 C C . LYS A 1 89 ? -2.336 -6.098 15.693 1.00 84.06 89 LYS A C 1
ATOM 768 O O . LYS A 1 89 ? -1.671 -5.619 14.780 1.00 84.06 89 LYS A O 1
ATOM 773 N N . GLU A 1 90 ? -3.277 -7.014 15.496 1.00 86.81 90 GLU A N 1
ATOM 774 C CA . GLU A 1 90 ? -3.608 -7.594 14.196 1.00 86.81 90 GLU A CA 1
ATOM 775 C C . GLU A 1 90 ? -4.132 -6.513 13.248 1.00 86.81 90 GLU A C 1
ATOM 777 O O . GLU A 1 90 ? -3.643 -6.371 12.126 1.00 86.81 90 GLU A O 1
ATOM 782 N N . CYS A 1 91 ? -5.072 -5.683 13.712 1.00 87.56 91 CYS A N 1
ATOM 783 C CA . CYS A 1 91 ? -5.577 -4.586 12.896 1.00 87.56 91 CYS A CA 1
ATOM 784 C C . CYS A 1 91 ? -4.582 -3.453 12.721 1.00 87.56 91 CYS A C 1
ATOM 786 O O . CYS A 1 91 ? -4.519 -2.886 11.634 1.00 87.56 91 CYS A O 1
ATOM 788 N N . TYR A 1 92 ? -3.783 -3.143 13.739 1.00 88.38 92 TYR A N 1
ATOM 789 C CA . TYR A 1 92 ? -2.703 -2.174 13.603 1.00 88.38 92 TYR A CA 1
ATOM 790 C C . TYR A 1 92 ? -1.718 -2.606 12.505 1.00 88.38 92 TYR A C 1
ATOM 792 O O . TYR A 1 92 ? -1.468 -1.846 11.570 1.00 88.38 92 TYR A O 1
ATOM 800 N N . ASN A 1 93 ? -1.216 -3.842 12.571 1.00 87.88 93 ASN A N 1
ATOM 801 C CA . ASN A 1 93 ? -0.243 -4.369 11.618 1.00 87.88 93 ASN A CA 1
ATOM 802 C C . ASN A 1 93 ? -0.818 -4.428 10.201 1.00 87.88 93 ASN A C 1
ATOM 804 O O . ASN A 1 93 ? -0.200 -3.905 9.273 1.00 87.88 93 ASN A O 1
ATOM 808 N N . ALA A 1 94 ? -2.014 -4.994 10.029 1.00 88.50 94 ALA A N 1
ATOM 809 C CA . ALA A 1 94 ? -2.631 -5.127 8.715 1.00 88.50 94 ALA A CA 1
ATOM 810 C C . ALA A 1 94 ? -3.006 -3.772 8.101 1.00 88.50 94 ALA A C 1
ATOM 812 O O . ALA A 1 94 ? -2.756 -3.540 6.916 1.00 88.50 94 ALA A O 1
ATOM 813 N N . PHE A 1 95 ? -3.555 -2.849 8.899 1.00 88.62 95 PHE A N 1
ATOM 814 C CA . PHE A 1 95 ? -3.887 -1.502 8.437 1.00 88.62 95 PHE A CA 1
ATOM 815 C C . PHE A 1 95 ? -2.626 -0.743 8.016 1.00 88.62 95 PHE A C 1
ATOM 817 O O . PHE A 1 95 ? -2.599 -0.136 6.944 1.00 88.62 95 PHE A O 1
ATOM 824 N N . MET A 1 96 ? -1.547 -0.840 8.801 1.00 88.06 96 MET A N 1
ATOM 825 C CA . MET A 1 96 ? -0.261 -0.257 8.427 1.00 88.06 96 MET A CA 1
ATOM 826 C C . MET A 1 96 ? 0.328 -0.912 7.172 1.00 88.06 96 MET A C 1
ATOM 828 O O . MET A 1 96 ? 0.744 -0.181 6.277 1.00 88.06 96 MET A O 1
ATOM 832 N N . LYS A 1 97 ? 0.327 -2.251 7.047 1.00 89.06 97 LYS A N 1
ATOM 833 C CA . LYS A 1 97 ? 0.774 -2.955 5.823 1.00 89.06 97 LYS A CA 1
ATOM 834 C C . LYS A 1 97 ? 0.025 -2.432 4.604 1.00 89.06 97 LYS A C 1
ATOM 836 O O . LYS A 1 97 ? 0.645 -2.069 3.604 1.00 89.06 97 LYS A O 1
ATOM 841 N N . TYR A 1 98 ? -1.298 -2.353 4.710 1.00 88.94 98 TYR A N 1
ATOM 842 C CA . TYR A 1 98 ? -2.173 -1.911 3.635 1.00 88.94 98 TYR A CA 1
ATOM 843 C C . TYR A 1 98 ? -1.899 -0.461 3.221 1.00 88.94 98 TYR A C 1
ATOM 845 O O . TYR A 1 98 ? -1.650 -0.192 2.044 1.00 88.94 98 TYR A O 1
ATOM 853 N N . VAL A 1 99 ? -1.883 0.472 4.177 1.00 88.25 99 VAL A N 1
ATOM 854 C CA . VAL A 1 99 ? -1.688 1.903 3.908 1.00 88.25 99 VAL A CA 1
ATOM 855 C C . VAL A 1 99 ? -0.255 2.197 3.445 1.00 88.25 99 VAL A C 1
ATOM 857 O O . VAL A 1 99 ? -0.071 2.904 2.454 1.00 88.25 99 VAL A O 1
ATOM 860 N N . CYS A 1 100 ? 0.766 1.622 4.085 1.00 88.75 100 CYS A N 1
ATOM 861 C CA . CYS A 1 100 ? 2.160 1.835 3.693 1.00 88.75 100 CYS A CA 1
ATOM 862 C C . CYS A 1 100 ? 2.445 1.286 2.289 1.00 88.75 100 CYS A C 1
ATOM 864 O O . CYS A 1 100 ? 2.967 2.024 1.464 1.00 88.75 100 CYS A O 1
ATOM 866 N N . THR A 1 101 ? 2.053 0.044 1.980 1.00 87.94 101 THR A N 1
ATOM 867 C CA . THR A 1 101 ? 2.272 -0.560 0.646 1.00 87.94 101 THR A CA 1
ATOM 868 C C . THR A 1 101 ? 1.515 0.195 -0.443 1.00 87.94 101 THR A C 1
ATOM 870 O O . THR A 1 101 ? 1.936 0.274 -1.588 1.00 87.94 101 THR A O 1
ATOM 873 N N . SER A 1 102 ? 0.392 0.800 -0.091 1.00 86.94 102 SER A N 1
ATOM 874 C CA . SER A 1 102 ? -0.380 1.600 -1.024 1.00 86.94 102 SER A CA 1
ATOM 875 C C . SER A 1 102 ? 0.281 2.934 -1.404 1.00 86.94 102 SER A C 1
ATOM 877 O O . SER A 1 102 ? 0.239 3.353 -2.560 1.00 86.94 102 SER A O 1
ATOM 879 N N . TYR A 1 103 ? 0.864 3.632 -0.428 1.00 88.00 103 TYR A N 1
ATOM 880 C CA . TYR A 1 103 ? 1.511 4.932 -0.640 1.00 88.00 103 TYR A CA 1
ATOM 881 C C . TYR A 1 103 ? 2.982 4.816 -1.042 1.00 88.00 103 TYR A C 1
ATOM 883 O O . TYR A 1 103 ? 3.480 5.662 -1.786 1.00 88.00 103 TYR A O 1
ATOM 891 N N . LEU A 1 104 ? 3.657 3.783 -0.545 1.00 88.88 104 LEU A N 1
ATOM 892 C CA . LEU A 1 104 ? 5.049 3.433 -0.797 1.00 88.88 104 LEU A CA 1
ATOM 893 C C . LEU A 1 104 ? 5.142 1.966 -1.235 1.00 88.88 104 LEU A C 1
ATOM 895 O O . LEU A 1 104 ? 5.658 1.124 -0.494 1.00 88.88 104 LEU A O 1
ATOM 899 N N . PRO A 1 105 ? 4.622 1.634 -2.423 1.00 88.06 105 PRO A N 1
ATOM 900 C CA . PRO A 1 105 ? 4.677 0.268 -2.904 1.00 88.06 105 PRO A CA 1
ATOM 901 C C . PRO A 1 105 ? 6.130 -0.173 -3.106 1.00 88.06 105 PRO A C 1
ATOM 903 O O . PRO A 1 105 ? 6.896 0.545 -3.763 1.00 88.06 105 PRO A O 1
ATOM 906 N N . PRO A 1 106 ? 6.528 -1.346 -2.587 1.00 87.00 106 PRO A N 1
ATOM 907 C CA . PRO A 1 106 ? 7.836 -1.905 -2.869 1.00 87.00 106 PRO A CA 1
ATOM 908 C C . PRO A 1 106 ? 8.041 -2.085 -4.371 1.00 87.00 106 PRO A C 1
ATOM 910 O O . PRO A 1 106 ? 7.113 -2.416 -5.117 1.00 87.00 106 PRO A O 1
ATOM 913 N N . CYS A 1 107 ? 9.276 -1.885 -4.806 1.00 84.50 107 CYS A N 1
ATOM 914 C CA . CYS A 1 107 ? 9.675 -2.194 -6.164 1.00 84.50 107 CYS A CA 1
ATOM 915 C C . CYS A 1 107 ? 9.999 -3.688 -6.280 1.00 84.50 107 CYS A C 1
ATOM 917 O O . CYS A 1 107 ? 10.898 -4.172 -5.598 1.00 84.50 107 CYS A O 1
ATOM 919 N N . GLY A 1 108 ? 9.263 -4.425 -7.105 1.00 82.88 108 GLY A N 1
ATOM 920 C CA . GLY A 1 108 ? 9.638 -5.762 -7.560 1.00 82.88 108 GLY A CA 1
ATOM 921 C C . GLY A 1 108 ? 10.573 -5.662 -8.761 1.00 82.88 108 GLY A C 1
ATOM 922 O O . GLY A 1 108 ? 10.467 -4.708 -9.531 1.00 82.88 108 GLY A O 1
ATOM 923 N N . MET A 1 109 ? 11.494 -6.614 -8.910 1.00 81.94 109 MET A N 1
ATOM 924 C CA . MET A 1 109 ? 12.420 -6.649 -10.042 1.00 81.94 109 MET A CA 1
ATOM 925 C C . MET A 1 109 ? 12.716 -8.077 -10.500 1.00 81.94 109 MET A C 1
ATOM 927 O O . MET A 1 109 ? 12.739 -9.002 -9.687 1.00 81.94 109 MET A O 1
ATOM 931 N N . VAL A 1 110 ? 12.940 -8.245 -11.802 1.00 80.31 110 VAL A N 1
ATOM 932 C CA . VAL A 1 110 ? 13.381 -9.504 -12.409 1.00 80.31 110 VAL A CA 1
ATOM 933 C C . VAL A 1 110 ? 14.319 -9.206 -13.570 1.00 80.31 110 VAL A C 1
ATOM 935 O O . VAL A 1 110 ? 14.022 -8.359 -14.415 1.00 80.31 110 VAL A O 1
ATOM 938 N N . ASP A 1 111 ? 15.449 -9.905 -13.605 1.00 79.38 111 ASP A N 1
ATOM 939 C CA . ASP A 1 111 ? 16.391 -9.829 -14.715 1.00 79.38 111 ASP A CA 1
ATOM 940 C C . ASP A 1 111 ? 15.953 -10.763 -15.842 1.00 79.38 111 ASP A C 1
ATOM 942 O O . ASP A 1 111 ? 15.688 -11.948 -15.630 1.00 79.38 111 ASP A O 1
ATOM 946 N N . VAL A 1 112 ? 15.901 -10.227 -17.056 1.00 74.00 112 VAL A N 1
ATOM 947 C CA . VAL A 1 112 ? 15.565 -10.974 -18.266 1.00 74.00 112 VAL A CA 1
ATOM 948 C C . VAL A 1 112 ? 16.817 -11.672 -18.788 1.00 74.00 112 VAL A C 1
ATOM 950 O O . VAL A 1 112 ? 17.862 -11.044 -19.001 1.00 74.00 112 VAL A O 1
ATOM 953 N N . GLN A 1 113 ? 16.715 -12.977 -19.040 1.00 71.38 113 GLN A N 1
ATOM 954 C CA . GLN A 1 113 ? 17.835 -13.759 -19.558 1.00 71.38 113 GLN A CA 1
ATOM 955 C C . GLN A 1 113 ? 18.132 -13.408 -21.034 1.00 71.38 113 GLN A C 1
ATOM 957 O O . GLN A 1 113 ? 17.207 -13.189 -21.820 1.00 71.38 113 GLN A O 1
ATOM 962 N N . PRO A 1 114 ? 19.408 -13.409 -21.473 1.00 60.97 114 PRO A N 1
ATOM 963 C CA . PRO A 1 114 ? 19.799 -13.034 -22.841 1.00 60.97 114 PRO A CA 1
ATOM 964 C C . PRO A 1 114 ? 19.114 -13.848 -23.950 1.00 60.97 114 PRO A C 1
ATOM 966 O O . PRO A 1 114 ? 18.920 -13.349 -25.056 1.00 60.97 114 PRO A O 1
ATOM 969 N N . ASN A 1 115 ? 18.726 -15.089 -23.655 1.00 57.69 115 ASN A N 1
ATOM 970 C CA . ASN A 1 115 ? 18.132 -16.006 -24.630 1.00 57.69 115 ASN A CA 1
ATOM 971 C C . ASN A 1 115 ? 16.639 -15.721 -24.880 1.00 57.69 115 ASN A C 1
ATOM 973 O O . ASN A 1 115 ? 16.104 -16.139 -25.903 1.00 57.69 115 ASN A O 1
ATOM 977 N N . GLU A 1 116 ? 15.977 -14.972 -23.994 1.00 52.41 116 GLU A N 1
ATOM 978 C CA . GLU A 1 116 ? 14.607 -14.473 -24.194 1.00 52.41 116 GLU A CA 1
ATOM 979 C C . GLU A 1 116 ? 14.592 -13.192 -25.050 1.00 52.41 116 GLU A C 1
ATOM 981 O O . GLU A 1 116 ? 13.599 -12.873 -25.698 1.00 52.41 116 GLU A O 1
ATOM 986 N N . TYR A 1 117 ? 15.734 -12.498 -25.132 1.00 48.22 117 TYR A N 1
ATOM 987 C CA . TYR A 1 117 ? 15.915 -11.230 -25.846 1.00 48.22 117 TYR A CA 1
ATOM 988 C C . TYR A 1 117 ? 15.893 -11.365 -27.378 1.00 48.22 117 TYR A C 1
ATOM 990 O O . TYR A 1 117 ? 15.597 -10.403 -28.084 1.00 48.22 117 TYR A O 1
ATOM 998 N N . VAL A 1 118 ? 16.223 -12.548 -27.909 1.00 45.31 118 VAL A N 1
ATOM 999 C CA . VAL A 1 118 ? 16.467 -12.755 -29.351 1.00 45.31 118 VAL A CA 1
ATOM 1000 C C . VAL A 1 118 ? 15.173 -13.012 -30.140 1.00 45.31 118 VAL A C 1
ATOM 1002 O O . VAL A 1 118 ? 15.145 -12.817 -31.355 1.00 45.31 118 VAL A O 1
ATOM 1005 N N . HIS A 1 119 ? 14.072 -13.379 -29.474 1.00 42.12 119 HIS A N 1
ATOM 1006 C CA . HIS A 1 119 ? 12.809 -13.705 -30.151 1.00 42.12 119 HIS A CA 1
ATOM 1007 C C . HIS A 1 119 ? 11.654 -12.728 -29.908 1.00 42.12 119 HIS A C 1
ATOM 1009 O O . HIS A 1 119 ? 10.711 -12.708 -30.702 1.00 42.12 119 HIS A O 1
ATOM 1015 N N . SER A 1 120 ? 11.716 -11.863 -28.894 1.00 40.09 120 SER A N 1
ATOM 1016 C CA . SER A 1 120 ? 10.647 -10.899 -28.627 1.00 40.09 120 SER A CA 1
ATOM 1017 C C . SER A 1 120 ? 11.051 -9.478 -29.011 1.00 40.09 120 SER A C 1
ATOM 1019 O O . SER A 1 120 ? 11.923 -8.872 -28.391 1.00 40.09 120 SER A O 1
ATOM 1021 N N . LYS A 1 121 ? 10.335 -8.908 -29.989 1.00 45.44 121 LYS A N 1
ATOM 1022 C CA . LYS A 1 121 ? 10.068 -7.462 -30.075 1.00 45.44 121 LYS A CA 1
ATOM 1023 C C . LYS A 1 121 ? 9.944 -6.900 -28.651 1.00 45.44 121 LYS A C 1
ATOM 1025 O O . LYS A 1 121 ? 9.129 -7.450 -27.922 1.00 45.44 121 LYS A O 1
ATOM 1030 N N . LEU A 1 122 ? 10.739 -5.874 -28.303 1.00 51.94 122 LEU A N 1
ATOM 1031 C CA . LEU A 1 122 ? 10.657 -5.030 -27.092 1.00 5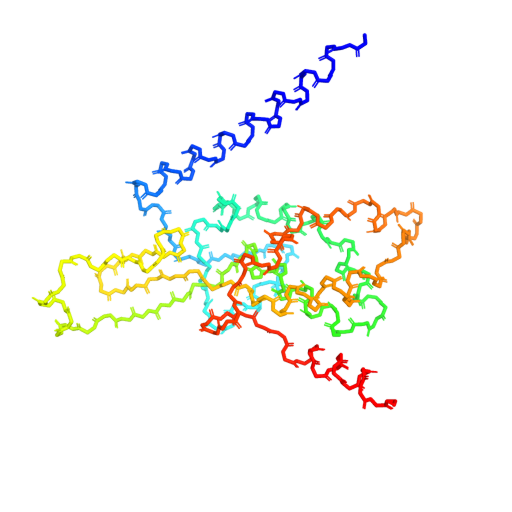1.94 122 LEU A CA 1
ATOM 1032 C C . LEU A 1 122 ? 9.706 -5.589 -26.028 1.00 51.94 122 LEU A C 1
ATOM 1034 O O . LEU A 1 122 ? 8.493 -5.455 -26.198 1.00 51.94 122 LEU A O 1
ATOM 1038 N N . ILE A 1 123 ? 10.241 -6.194 -24.962 1.00 54.25 123 ILE A N 1
ATOM 1039 C CA . ILE A 1 123 ? 9.436 -6.705 -23.846 1.00 54.25 123 ILE A CA 1
ATOM 1040 C C . ILE A 1 123 ? 8.528 -5.576 -23.375 1.00 54.25 123 ILE A C 1
ATOM 1042 O O . ILE A 1 123 ? 8.970 -4.617 -22.743 1.00 54.25 123 ILE A O 1
ATOM 1046 N N . LYS A 1 124 ? 7.251 -5.660 -23.752 1.00 54.28 124 LYS A N 1
ATOM 1047 C CA . LYS A 1 124 ? 6.247 -4.757 -23.224 1.00 54.28 124 LYS A CA 1
ATOM 1048 C C . LYS A 1 124 ? 6.017 -5.203 -21.789 1.00 54.28 124 LYS A C 1
ATOM 1050 O O . LYS A 1 124 ? 5.743 -6.390 -21.589 1.00 54.28 124 LYS A O 1
ATOM 1055 N N . PRO A 1 125 ? 6.140 -4.295 -20.810 1.00 58.72 125 PRO A N 1
ATOM 1056 C CA . PRO A 1 125 ? 5.776 -4.619 -19.450 1.00 58.72 125 PRO A CA 1
ATOM 1057 C C . PRO A 1 125 ? 4.360 -5.224 -19.436 1.00 58.72 125 PRO A C 1
ATOM 1059 O O . PRO A 1 125 ? 3.492 -4.717 -20.159 1.00 58.72 125 PRO A O 1
ATOM 1062 N N . PRO A 1 126 ? 4.114 -6.301 -18.667 1.00 54.69 126 PRO A N 1
ATOM 1063 C CA . PRO A 1 126 ? 2.810 -6.968 -18.631 1.00 54.69 126 PRO A CA 1
ATOM 1064 C C . PRO A 1 126 ? 1.686 -6.011 -18.213 1.00 54.69 126 PRO A C 1
ATOM 1066 O O . PRO A 1 126 ? 0.545 -6.184 -18.633 1.00 54.69 126 PRO A O 1
ATOM 1069 N N . ASP A 1 127 ? 2.027 -4.963 -17.460 1.00 67.88 127 ASP A N 1
ATOM 1070 C CA . ASP A 1 127 ? 1.168 -3.815 -17.211 1.00 67.88 127 ASP A CA 1
ATOM 1071 C C . ASP A 1 127 ? 2.001 -2.518 -17.235 1.00 67.88 127 ASP A C 1
ATOM 1073 O O . ASP A 1 127 ? 2.713 -2.236 -16.266 1.00 67.88 127 ASP A O 1
ATOM 1077 N N . PRO A 1 128 ? 1.931 -1.699 -18.299 1.00 63.69 128 PRO A N 1
ATOM 1078 C CA . PRO A 1 128 ? 2.704 -0.459 -18.395 1.00 63.69 128 PRO A CA 1
ATOM 1079 C C . PRO A 1 128 ? 2.325 0.579 -17.328 1.00 63.69 128 PRO A C 1
ATOM 1081 O O . PRO A 1 128 ? 3.079 1.518 -17.100 1.00 63.69 128 PRO A O 1
ATOM 1084 N N . GLN A 1 129 ? 1.183 0.428 -16.648 1.00 68.19 129 GLN A N 1
ATOM 1085 C CA . GLN A 1 129 ? 0.789 1.304 -15.538 1.00 68.19 129 GLN A CA 1
ATOM 1086 C C . GLN A 1 129 ? 1.449 0.913 -14.211 1.00 68.19 129 GLN A C 1
ATOM 1088 O O . GLN A 1 129 ? 1.488 1.716 -13.276 1.00 68.19 129 GLN A O 1
ATOM 1093 N N . ASN A 1 130 ? 1.961 -0.315 -14.129 1.00 75.50 130 ASN A N 1
ATOM 1094 C CA . ASN A 1 130 ? 2.552 -0.887 -12.926 1.00 75.50 130 ASN A CA 1
ATOM 1095 C C . ASN A 1 130 ? 3.963 -1.436 -13.155 1.00 75.50 130 ASN A C 1
ATOM 1097 O O . ASN A 1 130 ? 4.493 -2.079 -12.254 1.00 75.50 130 ASN A O 1
ATOM 1101 N N . SER A 1 131 ? 4.587 -1.204 -14.314 1.00 81.00 131 SER A N 1
ATOM 1102 C CA . SER A 1 131 ? 5.942 -1.684 -14.586 1.00 81.00 131 SER A CA 1
ATOM 1103 C C . SER A 1 131 ? 6.689 -0.876 -15.644 1.00 81.00 131 SER A C 1
ATOM 1105 O O . SER A 1 131 ? 6.085 -0.250 -16.511 1.00 81.00 131 SER A O 1
ATOM 1107 N N . PHE A 1 132 ? 8.018 -0.902 -15.559 1.00 82.62 132 PHE A N 1
ATOM 1108 C CA . PHE A 1 132 ? 8.938 -0.302 -16.524 1.00 82.62 132 PHE A CA 1
ATOM 1109 C C . PHE A 1 132 ? 10.156 -1.204 -16.738 1.00 82.62 132 PHE A C 1
ATOM 1111 O O . PHE A 1 132 ? 10.394 -2.138 -15.973 1.00 82.62 132 PHE A O 1
ATOM 1118 N N . VAL A 1 133 ? 10.918 -0.935 -17.797 1.00 81.06 133 VAL A N 1
ATOM 1119 C CA . VAL A 1 133 ? 12.135 -1.682 -18.134 1.00 81.06 133 VAL A CA 1
ATOM 1120 C C . VAL A 1 133 ? 13.317 -0.728 -18.109 1.00 81.06 133 VAL A C 1
ATOM 1122 O O . VAL A 1 133 ? 13.280 0.315 -18.758 1.00 81.06 133 VAL A O 1
ATOM 1125 N N . GLU A 1 134 ? 14.372 -1.105 -17.398 1.00 80.75 134 GLU A N 1
ATOM 1126 C CA . GLU A 1 134 ? 15.651 -0.402 -17.411 1.00 80.75 134 GLU A CA 1
ATOM 1127 C C . GLU A 1 134 ? 16.762 -1.422 -17.680 1.00 80.75 134 GLU A C 1
ATOM 1129 O O . GLU A 1 134 ? 16.920 -2.421 -16.977 1.00 80.75 134 GLU A O 1
ATOM 1134 N N . SER A 1 135 ? 17.525 -1.197 -18.751 1.00 82.00 135 SER A N 1
ATOM 1135 C CA . SER A 1 135 ? 18.525 -2.144 -19.259 1.00 82.00 135 SER A CA 1
ATOM 1136 C C . SER A 1 135 ? 17.942 -3.537 -19.558 1.00 82.00 135 SER A C 1
ATOM 1138 O O . SER A 1 135 ? 17.289 -3.710 -20.583 1.00 82.00 135 SER A O 1
ATOM 1140 N N . ARG A 1 136 ? 18.194 -4.533 -18.696 1.00 80.88 136 ARG A N 1
ATOM 1141 C CA . ARG A 1 136 ? 17.695 -5.917 -18.816 1.00 80.88 136 ARG A CA 1
ATOM 1142 C C . ARG A 1 136 ? 16.805 -6.319 -17.641 1.00 80.88 136 ARG A C 1
ATOM 1144 O O . ARG A 1 136 ? 16.511 -7.498 -17.480 1.00 80.88 136 ARG A O 1
ATOM 1151 N N . THR A 1 137 ? 16.378 -5.354 -16.839 1.00 79.25 137 THR A N 1
ATOM 1152 C CA . THR A 1 137 ? 15.613 -5.600 -15.624 1.00 79.25 137 THR A CA 1
ATOM 1153 C C . THR A 1 137 ? 14.221 -5.011 -15.796 1.00 79.25 137 THR A C 1
ATOM 1155 O O . THR A 1 137 ? 14.058 -3.851 -16.186 1.00 79.25 137 THR A O 1
ATOM 1158 N N . ILE A 1 138 ? 13.202 -5.828 -15.539 1.00 81.50 138 ILE A N 1
ATOM 1159 C CA . ILE A 1 138 ? 11.815 -5.373 -15.469 1.00 81.50 138 ILE A CA 1
ATOM 1160 C C . ILE A 1 138 ? 11.537 -5.033 -14.017 1.00 81.50 138 ILE A C 1
ATOM 1162 O O . ILE A 1 138 ? 11.695 -5.879 -13.138 1.00 81.50 138 ILE A O 1
ATOM 1166 N N . TYR A 1 139 ? 11.078 -3.815 -13.786 1.00 84.25 139 TYR A N 1
ATOM 1167 C CA . TYR A 1 139 ? 10.650 -3.333 -12.488 1.00 84.25 139 TYR A CA 1
ATOM 1168 C C . TYR A 1 139 ? 9.136 -3.234 -12.460 1.00 84.25 139 TYR A C 1
ATOM 1170 O O . TYR A 1 139 ? 8.529 -2.775 -13.426 1.00 84.25 139 TYR A O 1
ATOM 1178 N N . TRP A 1 140 ? 8.511 -3.615 -11.352 1.00 83.38 140 TRP A N 1
ATOM 1179 C CA . TRP A 1 140 ? 7.073 -3.455 -11.172 1.00 83.38 140 TRP A CA 1
ATOM 1180 C C . TRP A 1 140 ? 6.707 -3.011 -9.767 1.00 83.38 140 TRP A C 1
ATOM 1182 O O . TRP A 1 140 ? 7.465 -3.148 -8.808 1.00 83.38 140 TRP A O 1
ATOM 1192 N N . ARG A 1 141 ? 5.505 -2.466 -9.644 1.00 84.81 141 ARG A N 1
ATOM 1193 C CA . ARG A 1 141 ? 4.914 -2.083 -8.373 1.00 84.81 141 ARG A CA 1
ATOM 1194 C C . ARG A 1 141 ? 4.330 -3.309 -7.675 1.00 84.81 141 ARG A C 1
ATOM 1196 O O . ARG A 1 141 ? 3.428 -3.946 -8.215 1.00 84.81 141 ARG A O 1
ATOM 1203 N N . ILE A 1 142 ? 4.765 -3.596 -6.449 1.00 85.50 142 ILE A N 1
ATOM 1204 C CA . ILE A 1 142 ? 4.111 -4.604 -5.605 1.00 85.50 142 ILE A CA 1
ATOM 1205 C C . ILE A 1 142 ? 2.981 -3.930 -4.819 1.00 85.50 142 ILE A C 1
ATOM 1207 O O . ILE A 1 142 ? 3.219 -3.057 -3.985 1.00 85.50 142 ILE A O 1
ATOM 1211 N N . LEU A 1 143 ? 1.743 -4.331 -5.105 1.00 86.94 143 LEU A N 1
ATOM 1212 C CA . LEU A 1 143 ? 0.531 -3.808 -4.470 1.00 86.94 143 LEU A CA 1
ATOM 1213 C C . LEU A 1 143 ? 0.087 -4.674 -3.278 1.00 86.94 143 LEU A C 1
ATOM 1215 O O . LEU A 1 143 ? 0.504 -5.832 -3.169 1.00 86.94 143 LEU A O 1
ATOM 1219 N N . PRO A 1 144 ? -0.791 -4.160 -2.393 1.00 88.56 144 PRO A N 1
ATOM 1220 C CA . PRO A 1 144 ? -1.500 -5.003 -1.437 1.00 88.56 144 PRO A CA 1
ATOM 1221 C C . PRO A 1 144 ? -2.332 -6.074 -2.152 1.00 88.56 144 PRO A C 1
ATOM 1223 O O . PRO A 1 144 ? -2.921 -5.815 -3.201 1.00 88.56 144 PRO A O 1
ATOM 1226 N N . CYS A 1 145 ? -2.438 -7.265 -1.570 1.00 88.56 145 CYS A N 1
ATOM 1227 C CA . CYS A 1 145 ? -3.361 -8.280 -2.062 1.00 88.56 145 CYS A CA 1
ATOM 1228 C C . CYS A 1 145 ? -4.818 -7.856 -1.814 1.00 88.56 145 CYS A C 1
ATOM 1230 O O . CYS A 1 145 ? -5.133 -7.209 -0.808 1.00 88.56 145 CYS A O 1
ATOM 1232 N N . LYS A 1 146 ? -5.735 -8.300 -2.685 1.00 89.50 146 LYS A N 1
ATOM 1233 C CA . LYS A 1 146 ? -7.188 -8.104 -2.523 1.00 89.50 146 LYS A CA 1
ATOM 1234 C C . LYS A 1 146 ? -7.670 -8.526 -1.135 1.00 89.50 146 LYS A C 1
ATOM 1236 O O . LYS A 1 146 ? -8.387 -7.781 -0.476 1.00 89.50 146 LYS A O 1
ATOM 1241 N N . ARG A 1 147 ? -7.202 -9.680 -0.668 1.00 88.50 147 ARG A N 1
ATOM 1242 C CA . ARG A 1 147 ? -7.550 -10.243 0.638 1.00 88.50 147 ARG A CA 1
ATOM 1243 C C . ARG A 1 147 ? -7.123 -9.367 1.816 1.00 88.50 147 ARG A C 1
ATOM 1245 O O . ARG A 1 147 ? -7.887 -9.238 2.769 1.00 88.50 147 ARG A O 1
ATOM 1252 N N . LEU A 1 148 ? -5.940 -8.750 1.758 1.00 89.31 148 LEU A N 1
ATOM 1253 C CA . LEU A 1 148 ? -5.491 -7.803 2.781 1.00 89.31 148 LEU A CA 1
ATOM 1254 C C . LEU A 1 148 ? -6.418 -6.586 2.821 1.00 89.31 148 LEU A C 1
ATOM 1256 O O . LEU A 1 148 ? -6.877 -6.200 3.891 1.00 89.31 148 LEU A O 1
ATOM 1260 N N . CYS A 1 149 ? -6.744 -6.024 1.654 1.00 89.19 149 CYS A N 1
ATOM 1261 C CA . CYS A 1 149 ? -7.699 -4.921 1.552 1.00 89.19 149 CYS A CA 1
ATOM 1262 C C . CYS A 1 149 ? -9.068 -5.291 2.139 1.00 89.19 149 CYS A C 1
ATOM 1264 O O . CYS A 1 149 ? -9.600 -4.545 2.957 1.00 89.19 149 CYS A O 1
ATOM 1266 N N . GLU A 1 150 ? -9.614 -6.457 1.781 1.00 88.19 150 GLU A N 1
ATOM 1267 C CA . GLU A 1 150 ? -10.898 -6.946 2.300 1.00 88.19 150 GLU A CA 1
ATOM 1268 C C . GLU A 1 150 ? -10.848 -7.189 3.809 1.00 88.19 150 GLU A C 1
ATOM 1270 O O . GLU A 1 150 ? -11.757 -6.783 4.522 1.00 88.19 150 GLU A O 1
ATOM 1275 N N . SER A 1 151 ? -9.763 -7.769 4.323 1.00 88.69 151 SER A N 1
ATOM 1276 C CA . SER A 1 151 ? -9.596 -8.002 5.762 1.00 88.69 151 SER A CA 1
ATOM 1277 C C . SER A 1 151 ? -9.522 -6.680 6.527 1.00 88.69 151 SER A C 1
ATOM 1279 O O . SER A 1 151 ? -10.180 -6.509 7.551 1.00 88.69 151 SER A O 1
ATOM 1281 N N . VAL A 1 152 ? -8.782 -5.698 6.011 1.00 88.31 152 VAL A N 1
ATOM 1282 C CA . VAL A 1 152 ? -8.721 -4.368 6.622 1.00 88.31 152 VAL A CA 1
ATOM 1283 C C . VAL A 1 152 ? -10.083 -3.672 6.566 1.00 88.31 152 VAL A C 1
ATOM 1285 O O . VAL A 1 152 ? -10.500 -3.105 7.574 1.00 88.31 152 VAL A O 1
ATOM 1288 N N . ARG A 1 153 ? -10.799 -3.750 5.439 1.00 86.44 153 ARG A N 1
ATOM 1289 C CA . ARG A 1 153 ? -12.130 -3.149 5.255 1.00 86.44 153 ARG A CA 1
ATOM 1290 C C . ARG A 1 153 ? -13.185 -3.776 6.152 1.00 86.44 153 ARG A C 1
ATOM 1292 O O . ARG A 1 153 ? -13.874 -3.087 6.891 1.00 86.44 153 ARG A O 1
ATOM 1299 N N . ASP A 1 154 ? -13.326 -5.087 6.069 1.00 83.88 154 ASP A N 1
ATOM 1300 C CA . ASP A 1 154 ? -14.488 -5.780 6.615 1.00 83.88 154 ASP A CA 1
ATOM 1301 C C . ASP A 1 154 ? -14.309 -6.085 8.100 1.00 83.88 154 ASP A C 1
ATOM 1303 O O . ASP A 1 154 ? -15.292 -6.247 8.819 1.00 83.88 154 ASP A O 1
ATOM 1307 N N . PHE A 1 155 ? -13.061 -6.151 8.573 1.00 84.38 155 PHE A N 1
ATOM 1308 C CA . PHE A 1 155 ? -12.762 -6.489 9.959 1.00 84.38 155 PHE A CA 1
ATOM 1309 C C . PHE A 1 155 ? -12.203 -5.315 10.756 1.00 84.38 155 PHE A C 1
ATOM 1311 O O . PHE A 1 155 ? -12.715 -5.002 11.828 1.00 84.38 155 PHE A O 1
ATOM 1318 N N . CYS A 1 156 ? -11.150 -4.662 10.267 1.00 85.56 156 CYS A N 1
ATOM 1319 C CA . CYS A 1 156 ? -10.463 -3.644 11.060 1.00 85.56 156 CYS A CA 1
ATOM 1320 C C . CYS A 1 156 ? -11.168 -2.298 11.022 1.00 85.56 156 CYS A C 1
ATOM 1322 O O . CYS A 1 156 ? -11.385 -1.687 12.065 1.00 85.56 156 CYS A O 1
ATOM 1324 N N . TRP A 1 157 ? -11.577 -1.855 9.840 1.00 80.12 157 TRP A N 1
ATOM 1325 C CA . TRP A 1 157 ? -12.258 -0.581 9.665 1.00 80.12 157 TRP A CA 1
ATOM 1326 C C . TRP A 1 157 ? -13.586 -0.524 10.410 1.00 80.12 157 TRP A C 1
ATOM 1328 O O . TRP A 1 157 ? -13.861 0.450 11.101 1.00 80.12 157 TRP A O 1
ATOM 1338 N N . MET A 1 158 ? -14.354 -1.615 10.358 1.00 79.06 158 MET A N 1
ATOM 1339 C CA . MET A 1 158 ? -15.623 -1.751 11.077 1.00 79.06 158 MET A CA 1
ATOM 1340 C C . MET A 1 158 ? -15.478 -1.661 12.605 1.00 79.06 158 MET A C 1
ATOM 1342 O O . MET A 1 158 ? -16.467 -1.424 13.294 1.00 79.06 158 MET A O 1
ATOM 1346 N N . LYS A 1 159 ? -14.266 -1.836 13.152 1.00 79.00 159 LYS A N 1
ATOM 1347 C CA . LYS A 1 159 ? -13.978 -1.660 14.585 1.00 79.00 159 LYS A CA 1
ATOM 1348 C C . LYS A 1 159 ? -13.670 -0.212 14.972 1.00 79.00 159 LYS A C 1
ATOM 1350 O O . LYS A 1 159 ? -13.581 0.070 16.165 1.00 79.00 159 LYS A O 1
ATOM 1355 N N . LEU A 1 160 ? -13.482 0.700 14.016 1.00 78.44 160 LEU A N 1
ATOM 1356 C CA . LEU A 1 160 ? -13.274 2.113 14.330 1.00 78.44 160 LEU A CA 1
ATOM 1357 C C . LEU A 1 160 ? -14.588 2.715 14.848 1.00 78.44 160 LEU A C 1
ATOM 1359 O O . LEU A 1 160 ? -15.615 2.624 14.172 1.00 78.44 160 LEU A O 1
ATOM 1363 N N . PRO A 1 161 ? -14.593 3.352 16.031 1.00 75.19 161 PRO A N 1
ATOM 1364 C CA . PRO A 1 161 ? -15.805 3.938 16.568 1.00 75.19 161 PRO A CA 1
ATOM 1365 C C . PRO A 1 161 ? -16.190 5.170 15.748 1.00 75.19 161 PRO A C 1
ATOM 1367 O O . PRO A 1 161 ? -15.346 5.848 15.158 1.00 75.19 161 PRO A O 1
ATOM 1370 N N . VAL A 1 162 ? -17.479 5.519 15.759 1.00 71.12 162 VAL A N 1
ATOM 1371 C CA . VAL A 1 162 ? -17.950 6.745 15.094 1.00 71.12 162 VAL A CA 1
ATOM 1372 C C . VAL A 1 162 ? -17.226 7.970 15.652 1.00 71.12 162 VAL A C 1
ATOM 1374 O O . VAL A 1 162 ? -16.834 8.837 14.873 1.00 71.12 162 VAL A O 1
ATOM 1377 N N . TYR A 1 163 ? -16.954 7.980 16.962 1.00 66.94 163 TYR A N 1
ATOM 1378 C CA . TYR A 1 163 ? -16.185 9.006 17.658 1.00 66.94 163 TYR A CA 1
ATOM 1379 C C . TYR A 1 163 ? -15.153 8.399 18.619 1.00 66.94 163 TYR A C 1
ATOM 1381 O O . TYR A 1 163 ? -15.449 7.437 19.320 1.00 66.94 163 TYR A O 1
ATOM 1389 N N . GLU A 1 164 ? -13.980 9.022 18.727 1.00 67.00 164 GLU A N 1
ATOM 1390 C CA . GLU A 1 164 ? -13.040 8.843 19.844 1.00 67.00 164 GLU A CA 1
ATOM 1391 C C . GLU A 1 164 ? -12.646 10.233 20.365 1.00 67.00 164 GLU A C 1
ATOM 1393 O O . GLU A 1 164 ? -12.221 11.092 19.592 1.00 67.00 164 GLU A O 1
ATOM 1398 N N . ASN A 1 165 ? -12.800 10.486 21.671 1.00 65.44 165 ASN A N 1
ATOM 1399 C CA . ASN A 1 165 ? -12.487 11.781 22.301 1.00 65.44 165 ASN A CA 1
ATOM 1400 C C . ASN A 1 165 ? -13.141 12.989 21.592 1.00 65.44 165 ASN A C 1
ATOM 1402 O O . ASN A 1 165 ? -12.470 13.976 21.285 1.00 65.44 165 ASN A O 1
ATOM 1406 N N . ASN A 1 166 ? -14.443 12.897 21.287 1.00 67.62 166 ASN A N 1
ATOM 1407 C CA . ASN A 1 166 ? -15.220 13.898 20.534 1.00 67.62 166 ASN A CA 1
ATOM 1408 C C . ASN A 1 166 ? -14.718 14.185 19.105 1.00 67.62 166 ASN A C 1
ATOM 1410 O O . ASN A 1 166 ? -15.174 15.136 18.471 1.00 67.62 166 ASN A O 1
ATOM 1414 N N . ARG A 1 167 ? -13.809 13.366 18.560 1.00 65.00 167 ARG A N 1
ATOM 1415 C CA . ARG A 1 167 ? -13.385 13.443 17.158 1.00 65.00 167 ARG A CA 1
ATOM 1416 C C . ARG A 1 167 ? -14.076 12.346 16.362 1.00 65.00 167 ARG A C 1
ATOM 1418 O O . ARG A 1 167 ? -13.980 11.189 16.770 1.00 65.00 167 ARG A O 1
ATOM 1425 N N . PRO A 1 168 ? -14.752 12.667 15.248 1.00 60.53 168 PRO A N 1
ATOM 1426 C CA . PRO A 1 168 ? -15.330 11.642 14.398 1.00 60.53 168 PRO A CA 1
ATOM 1427 C C . PRO A 1 168 ? -14.207 10.785 13.808 1.00 60.53 168 PRO A C 1
ATOM 1429 O O . PRO A 1 168 ? -13.397 11.283 13.034 1.00 60.53 168 PRO A O 1
ATOM 1432 N N . LEU A 1 169 ? -14.135 9.512 14.191 1.00 68.44 169 LEU A N 1
ATOM 1433 C CA . LEU A 1 169 ? -13.134 8.567 13.689 1.00 68.44 169 LEU A CA 1
ATOM 1434 C C . LEU A 1 169 ? -13.658 7.754 12.514 1.00 68.44 169 LEU A C 1
ATOM 1436 O O . LEU A 1 169 ? -12.894 7.456 11.615 1.00 68.44 169 LEU A O 1
ATOM 1440 N N . HIS A 1 170 ? -14.945 7.418 12.488 1.00 58.97 170 HIS A N 1
ATOM 1441 C CA . HIS A 1 170 ? -15.545 6.759 11.327 1.00 58.97 170 HIS A CA 1
ATOM 1442 C C . HIS A 1 170 ? -16.142 7.788 10.352 1.00 58.97 170 HIS A C 1
ATOM 1444 O O . HIS A 1 170 ? -16.098 7.601 9.147 1.00 58.97 170 HIS A O 1
ATOM 1450 N N . ALA A 1 171 ? -16.656 8.921 10.854 1.00 49.22 171 ALA A N 1
ATOM 1451 C CA . ALA A 1 171 ? -17.288 9.947 10.013 1.00 49.22 171 ALA A CA 1
ATOM 1452 C C . ALA A 1 171 ? -16.302 10.957 9.381 1.00 49.22 171 ALA A C 1
ATOM 1454 O O . ALA A 1 171 ? -16.640 11.580 8.380 1.00 49.22 171 ALA A O 1
ATOM 1455 N N . ALA A 1 172 ? -15.082 11.123 9.918 1.00 52.91 172 ALA A N 1
ATOM 1456 C CA . ALA A 1 172 ? -14.027 11.913 9.254 1.00 52.91 172 ALA A CA 1
ATOM 1457 C C . ALA A 1 172 ? -13.213 11.096 8.240 1.00 52.91 172 ALA A C 1
ATOM 1459 O O . ALA A 1 172 ? -12.426 11.651 7.464 1.00 52.91 172 ALA A O 1
ATOM 1460 N N . PHE A 1 173 ? -13.393 9.779 8.278 1.00 62.12 173 PHE A N 1
ATOM 1461 C CA . PHE A 1 173 ? -12.634 8.803 7.531 1.00 62.12 173 PHE A CA 1
ATOM 1462 C C . PHE A 1 173 ? -13.541 8.152 6.510 1.00 62.12 173 PHE A C 1
ATOM 1464 O O . PHE A 1 173 ? -14.288 7.227 6.795 1.00 62.12 173 PHE A O 1
ATOM 1471 N N . ASP A 1 174 ? -13.490 8.676 5.298 1.00 63.47 174 ASP A N 1
ATOM 1472 C CA . ASP A 1 174 ? -14.200 8.070 4.189 1.00 63.47 174 ASP A CA 1
ATOM 1473 C C . ASP A 1 174 ? -13.35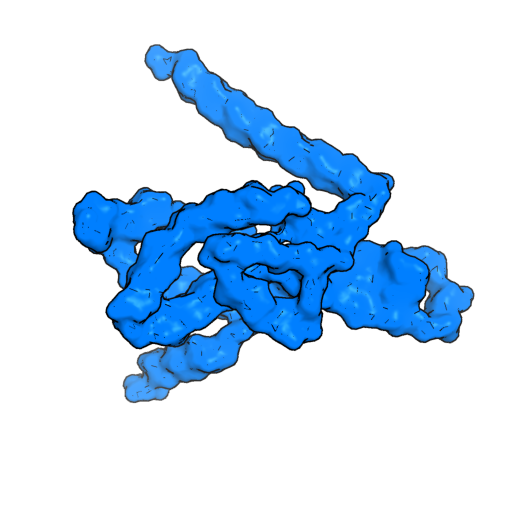2 6.910 3.658 1.00 63.47 174 ASP A C 1
ATOM 1475 O O . ASP A 1 174 ? -12.227 7.127 3.198 1.00 63.47 174 ASP A O 1
ATOM 1479 N N . TRP A 1 175 ? -13.872 5.677 3.711 1.00 64.44 175 TRP A N 1
ATOM 1480 C CA . TRP A 1 175 ? -13.204 4.519 3.104 1.00 64.44 175 TRP A CA 1
ATOM 1481 C C . TRP A 1 175 ? -12.920 4.772 1.618 1.00 64.44 175 TRP A C 1
ATOM 1483 O O . TRP A 1 175 ? -11.912 4.304 1.099 1.00 64.44 175 TRP A O 1
ATOM 1493 N N . SER A 1 176 ? -13.739 5.580 0.934 1.00 60.47 176 SER A N 1
ATOM 1494 C CA . SER A 1 176 ? -13.517 5.962 -0.464 1.00 60.47 176 SER A CA 1
ATOM 1495 C C . SER A 1 176 ? -12.233 6.769 -0.684 1.00 60.47 176 SER A C 1
ATOM 1497 O O . SER A 1 176 ? -11.802 6.931 -1.826 1.00 60.47 176 SER A O 1
ATOM 1499 N N . ARG A 1 177 ? -11.642 7.319 0.384 1.00 60.84 177 ARG A N 1
ATOM 1500 C CA . ARG A 1 177 ? -10.363 8.035 0.345 1.00 60.84 177 ARG A CA 1
ATOM 1501 C C . ARG A 1 177 ? -9.173 7.120 0.582 1.00 60.84 177 ARG A C 1
ATOM 1503 O O . ARG A 1 177 ? -8.049 7.569 0.366 1.00 60.84 177 ARG A O 1
ATOM 1510 N N . LEU A 1 178 ? -9.403 5.861 0.977 1.00 63.56 178 LEU A N 1
ATOM 1511 C CA . LEU A 1 178 ? -8.331 4.885 1.079 1.00 63.56 178 LEU A CA 1
ATOM 1512 C C . LEU A 1 178 ? -7.709 4.595 -0.280 1.00 63.56 178 LEU A C 1
ATOM 1514 O O . LEU A 1 178 ? -8.388 4.651 -1.310 1.00 63.56 178 LEU A O 1
ATOM 1518 N N . PRO A 1 179 ? -6.419 4.232 -0.274 1.00 55.38 179 PRO A N 1
ATOM 1519 C CA . PRO A 1 179 ? -5.646 4.139 -1.490 1.00 55.38 179 PRO A CA 1
ATOM 1520 C C . PRO A 1 179 ? -6.194 3.245 -2.574 1.00 55.38 179 PRO A C 1
ATOM 1522 O O . PRO A 1 179 ? -6.071 3.568 -3.752 1.00 55.38 179 PRO A O 1
ATOM 1525 N N . ILE A 1 180 ? -6.840 2.159 -2.155 1.00 58.75 180 ILE A N 1
ATOM 1526 C CA . ILE A 1 180 ? -7.619 1.290 -3.014 1.00 58.75 180 ILE A CA 1
ATOM 1527 C C . ILE A 1 180 ? -8.944 0.985 -2.309 1.00 58.75 180 ILE A C 1
ATOM 1529 O O . ILE A 1 180 ? -9.173 -0.097 -1.778 1.00 58.75 180 ILE A O 1
ATOM 1533 N N . TYR A 1 181 ? -9.852 1.959 -2.272 1.00 64.12 181 TYR A N 1
ATOM 1534 C CA . TYR A 1 181 ? -11.171 1.754 -1.661 1.00 64.12 181 TYR A CA 1
ATOM 1535 C C . TYR A 1 181 ? -11.942 0.568 -2.276 1.00 64.12 181 TYR A C 1
ATOM 1537 O O . TYR A 1 181 ? -12.750 -0.076 -1.603 1.00 64.12 181 TYR A O 1
ATOM 1545 N N . ASN A 1 182 ? -11.672 0.251 -3.547 1.00 77.31 182 ASN A N 1
ATOM 1546 C CA . ASN A 1 182 ? -12.223 -0.904 -4.240 1.00 77.31 182 ASN A CA 1
ATOM 1547 C C . ASN A 1 182 ? -11.203 -2.049 -4.304 1.00 77.31 182 ASN A C 1
ATOM 1549 O O . ASN A 1 182 ? -10.423 -2.141 -5.251 1.00 77.31 182 ASN A O 1
ATOM 1553 N N . CYS A 1 183 ? -11.269 -2.967 -3.336 1.00 84.56 183 CYS A N 1
ATOM 1554 C CA . CYS A 1 183 ? -10.386 -4.135 -3.261 1.00 84.56 183 CYS A CA 1
ATOM 1555 C C . CYS A 1 183 ? -10.409 -5.031 -4.516 1.00 84.56 183 CYS A C 1
ATOM 1557 O O . CYS A 1 183 ? -9.480 -5.804 -4.723 1.00 84.56 183 CYS A O 1
ATOM 1559 N N . ASN A 1 184 ? -11.426 -4.929 -5.384 1.00 84.38 184 ASN A N 1
ATOM 1560 C CA . ASN A 1 184 ? -11.479 -5.690 -6.640 1.00 84.38 184 ASN A CA 1
ATOM 1561 C C . ASN A 1 184 ? -10.449 -5.240 -7.681 1.00 84.38 184 ASN A C 1
ATOM 1563 O O . ASN A 1 184 ? -10.218 -5.963 -8.643 1.00 84.38 184 ASN A O 1
ATOM 1567 N N . LEU A 1 185 ? -9.840 -4.067 -7.498 1.00 82.25 185 LEU A N 1
ATOM 1568 C CA . LEU A 1 185 ? -8.755 -3.583 -8.351 1.00 82.25 185 LEU A CA 1
ATOM 1569 C C . LEU A 1 185 ? -7.393 -4.175 -7.961 1.00 82.25 185 LEU A C 1
ATOM 1571 O O . LEU A 1 185 ? -6.397 -3.886 -8.618 1.00 82.25 185 LEU A O 1
ATOM 1575 N N . LEU A 1 186 ? -7.335 -4.975 -6.890 1.00 84.88 186 LEU A N 1
ATOM 1576 C CA . LEU A 1 186 ? -6.094 -5.545 -6.380 1.00 84.88 186 LEU A CA 1
ATOM 1577 C C . LEU A 1 186 ? -5.865 -6.978 -6.850 1.00 84.88 186 LEU A C 1
ATOM 1579 O O . LEU A 1 186 ? -6.822 -7.734 -7.054 1.00 84.88 186 LEU A O 1
ATOM 1583 N N . PRO A 1 187 ? -4.589 -7.383 -6.968 1.00 83.12 187 PRO A N 1
ATOM 1584 C CA . PRO A 1 187 ? -4.238 -8.747 -7.315 1.00 83.12 187 PRO A CA 1
ATOM 1585 C C . PRO A 1 187 ? -4.799 -9.731 -6.282 1.00 83.12 187 PRO A C 1
ATOM 1587 O O . PRO A 1 187 ? -4.686 -9.537 -5.069 1.00 83.12 187 PRO A O 1
ATOM 1590 N N . SER A 1 188 ? -5.418 -10.802 -6.780 1.00 81.88 188 SER A N 1
ATOM 1591 C CA . SER A 1 188 ? -5.887 -11.919 -5.946 1.00 81.88 188 SER A CA 1
ATOM 1592 C C . SER A 1 188 ? -4.791 -12.962 -5.703 1.00 81.88 188 SER A C 1
ATOM 1594 O O . SER A 1 188 ? -4.851 -13.681 -4.712 1.00 81.88 188 SER A O 1
ATOM 1596 N N . ASN A 1 189 ? -3.783 -13.008 -6.580 1.00 76.75 189 ASN A N 1
ATOM 1597 C CA . ASN A 1 189 ? -2.663 -13.944 -6.532 1.00 76.75 189 ASN A CA 1
ATOM 1598 C C . ASN A 1 189 ? -1.338 -13.183 -6.399 1.00 76.75 189 ASN A C 1
ATOM 1600 O O . ASN A 1 189 ? -1.241 -12.019 -6.784 1.00 76.75 189 ASN A O 1
ATOM 1604 N N . GLN A 1 190 ? -0.314 -13.856 -5.876 1.00 70.00 190 GLN A N 1
ATOM 1605 C CA . GLN A 1 190 ? 1.037 -13.305 -5.753 1.00 70.00 190 GLN A CA 1
ATOM 1606 C C . GLN A 1 190 ? 1.684 -13.023 -7.128 1.00 70.00 190 GLN A C 1
ATOM 1608 O O . GLN A 1 190 ? 1.347 -13.707 -8.098 1.00 70.00 190 GLN A O 1
ATOM 1613 N N . PRO A 1 191 ? 2.630 -12.062 -7.221 1.00 74.31 191 PRO A N 1
ATOM 1614 C CA . PRO A 1 191 ? 3.248 -11.313 -6.116 1.00 74.31 191 PRO A CA 1
ATOM 1615 C C . PRO A 1 191 ? 2.427 -10.094 -5.652 1.00 74.31 191 PRO A C 1
ATOM 1617 O O . PRO A 1 191 ? 2.160 -9.173 -6.418 1.00 74.31 191 PRO A O 1
ATOM 1620 N N . CYS A 1 192 ? 2.067 -10.071 -4.367 1.00 84.31 192 CYS A N 1
ATOM 1621 C CA . CYS A 1 192 ? 1.406 -8.957 -3.679 1.00 84.31 192 CYS A CA 1
ATOM 1622 C C . CYS A 1 192 ? 1.683 -9.039 -2.164 1.00 84.31 192 CYS A C 1
ATOM 1624 O O . CYS A 1 192 ? 2.076 -10.097 -1.669 1.00 84.31 192 CYS A O 1
ATOM 1626 N N . ILE A 1 193 ? 1.507 -7.935 -1.429 1.00 84.50 193 ILE A N 1
ATOM 1627 C CA . ILE A 1 193 ? 1.699 -7.900 0.033 1.00 84.50 193 ILE A CA 1
ATOM 1628 C C . ILE A 1 193 ? 0.409 -8.323 0.744 1.00 84.50 193 ILE A C 1
ATOM 1630 O O . ILE A 1 193 ? -0.632 -7.691 0.557 1.00 84.50 193 ILE A O 1
ATOM 1634 N N . ASP A 1 194 ? 0.487 -9.357 1.583 1.00 83.88 194 ASP A N 1
ATOM 1635 C CA . ASP A 1 194 ? -0.630 -9.876 2.389 1.00 83.88 194 ASP A CA 1
ATOM 1636 C C . ASP A 1 194 ? -0.327 -9.812 3.901 1.00 83.88 194 ASP A C 1
ATOM 1638 O O . ASP A 1 194 ? 0.809 -9.568 4.320 1.00 83.88 194 ASP A O 1
ATOM 1642 N N . ASP A 1 195 ? -1.346 -10.064 4.726 1.00 79.31 195 ASP A N 1
ATOM 1643 C CA . ASP A 1 195 ? -1.201 -10.324 6.160 1.00 79.31 195 ASP A CA 1
ATOM 1644 C C . ASP A 1 195 ? -1.804 -11.689 6.528 1.00 79.31 195 ASP A C 1
ATOM 1646 O O . ASP A 1 195 ? -2.985 -11.818 6.865 1.00 79.31 195 ASP A O 1
ATOM 1650 N N . SER A 1 196 ? -0.970 -12.730 6.449 1.00 73.75 196 SER A N 1
ATOM 1651 C CA . SER A 1 196 ? -1.365 -14.102 6.775 1.00 73.75 196 SER A CA 1
ATOM 1652 C C . SER A 1 196 ? -1.797 -14.272 8.234 1.00 73.75 196 SER A C 1
ATOM 1654 O O . SER A 1 196 ? -2.633 -15.129 8.515 1.00 73.75 196 SER A O 1
ATOM 1656 N N . GLU A 1 197 ? -1.266 -13.460 9.154 1.00 68.00 197 GLU A N 1
ATOM 1657 C CA . GLU A 1 197 ? -1.599 -13.523 10.582 1.00 68.00 197 GLU A CA 1
ATOM 1658 C C . GLU A 1 197 ? -3.014 -12.996 10.834 1.00 68.00 197 GLU A C 1
ATOM 1660 O O . GLU A 1 197 ? -3.815 -13.681 11.476 1.00 68.00 197 GLU A O 1
ATOM 1665 N N . LEU A 1 198 ? -3.368 -11.837 10.256 1.00 69.06 198 LEU A N 1
ATOM 1666 C CA . LEU A 1 198 ? -4.733 -11.310 10.354 1.00 69.06 198 LEU A CA 1
ATOM 1667 C C . LEU A 1 198 ? -5.745 -12.287 9.745 1.00 69.06 198 LEU A C 1
ATOM 1669 O O . LEU A 1 198 ? -6.814 -12.506 10.318 1.00 69.06 198 LEU A O 1
ATOM 1673 N N . TYR A 1 199 ? -5.421 -12.898 8.603 1.00 65.44 199 TYR A N 1
ATOM 1674 C CA . TYR A 1 199 ? -6.324 -13.882 8.016 1.00 65.44 199 TYR A CA 1
ATOM 1675 C C . TYR A 1 199 ? -6.540 -15.083 8.936 1.00 65.44 199 TYR A C 1
ATOM 1677 O O . TYR A 1 199 ? -7.685 -15.485 9.146 1.00 65.44 199 TYR A O 1
ATOM 1685 N N . GLN A 1 200 ? -5.464 -15.656 9.479 1.00 67.56 200 GLN A N 1
ATOM 1686 C CA . GLN A 1 200 ? -5.569 -16.822 10.350 1.00 67.56 200 GLN A CA 1
ATOM 1687 C C . GLN A 1 200 ? -6.394 -16.501 11.603 1.00 67.56 200 GLN A C 1
ATOM 1689 O O . GLN A 1 200 ? -7.222 -17.307 12.026 1.00 67.56 200 GLN A O 1
ATOM 1694 N N . TYR A 1 201 ? -6.233 -15.293 12.147 1.00 69.06 201 TYR A N 1
ATOM 1695 C CA . TYR A 1 201 ? -7.039 -14.793 13.255 1.00 69.06 201 TYR A CA 1
ATOM 1696 C C . TYR A 1 201 ? -8.532 -14.683 12.897 1.00 69.06 201 TYR A C 1
ATOM 1698 O O . TYR A 1 201 ? -9.377 -15.223 13.612 1.00 69.06 201 TYR A O 1
ATOM 1706 N N . ILE A 1 202 ? -8.876 -14.058 11.763 1.00 68.25 202 ILE A N 1
ATOM 1707 C CA . ILE A 1 202 ? -10.270 -13.948 11.291 1.00 68.25 202 ILE A CA 1
ATOM 1708 C C . ILE A 1 202 ? -10.875 -15.333 11.020 1.00 68.25 202 ILE A C 1
ATOM 1710 O O . ILE A 1 202 ? -12.036 -15.572 11.354 1.00 68.25 202 ILE A O 1
ATOM 1714 N N . TYR A 1 203 ? -10.106 -16.241 10.417 1.00 71.69 203 TYR A N 1
ATOM 1715 C CA . TYR A 1 203 ? -10.533 -17.612 10.150 1.00 71.69 203 TYR A CA 1
ATOM 1716 C C . TYR A 1 203 ? -10.884 -18.338 11.454 1.00 71.69 203 TYR A C 1
ATOM 1718 O O . TYR A 1 203 ? -11.986 -18.867 11.583 1.00 71.69 203 TYR A O 1
ATOM 1726 N N . ASN A 1 204 ? -10.003 -18.284 12.455 1.00 72.81 204 ASN A N 1
ATOM 1727 C CA . ASN A 1 204 ? -10.259 -18.895 13.758 1.00 72.81 204 ASN A CA 1
ATOM 1728 C C . ASN A 1 204 ? -11.515 -18.304 14.423 1.00 72.81 204 ASN A C 1
ATOM 1730 O O . ASN A 1 204 ? -12.340 -19.055 14.928 1.00 72.81 204 ASN A O 1
ATOM 1734 N N . LEU A 1 205 ? -11.724 -16.985 14.351 1.00 71.69 205 LEU A N 1
ATOM 1735 C CA . LEU A 1 205 ? -12.930 -16.349 14.899 1.00 71.69 205 LEU A CA 1
ATOM 1736 C C . LEU A 1 205 ? -14.231 -16.807 14.221 1.00 71.69 205 LEU A C 1
ATOM 1738 O O . LEU A 1 205 ? -15.261 -16.891 14.887 1.00 71.69 205 LEU A O 1
ATOM 1742 N N . ARG A 1 206 ? -14.209 -17.067 12.907 1.00 68.69 206 ARG A N 1
ATOM 1743 C CA . ARG A 1 206 ? -15.406 -17.451 12.136 1.00 68.69 206 ARG A CA 1
ATOM 1744 C C . ARG A 1 206 ? -15.766 -18.931 12.241 1.00 68.69 206 ARG A C 1
ATOM 1746 O O . ARG A 1 206 ? -16.931 -19.253 12.051 1.00 68.69 206 ARG A O 1
ATOM 1753 N N . TYR A 1 207 ? -14.792 -19.803 12.496 1.00 59.28 207 TYR A N 1
ATOM 1754 C CA . TYR A 1 207 ? -14.963 -21.260 12.397 1.00 59.28 207 TYR A CA 1
ATOM 1755 C C . TYR A 1 207 ? -14.715 -22.019 13.713 1.00 59.28 207 TYR A C 1
ATOM 1757 O O . TYR A 1 207 ? -14.659 -23.244 13.704 1.00 59.28 207 TYR A O 1
ATOM 1765 N N . GLN A 1 208 ? -14.565 -21.317 14.842 1.00 51.47 208 GLN A N 1
ATOM 1766 C CA . GLN A 1 208 ? -14.508 -21.918 16.187 1.00 51.47 208 GLN A CA 1
ATOM 1767 C C . GLN A 1 208 ? -15.865 -21.934 16.923 1.00 51.47 208 GLN A C 1
ATOM 1769 O O . GLN A 1 208 ? -15.889 -22.107 18.140 1.00 51.47 208 GLN A O 1
ATOM 1774 N N . TRP A 1 209 ? -16.980 -21.787 16.198 1.00 44.81 209 TRP A N 1
ATOM 1775 C CA . TRP A 1 209 ? -18.347 -21.909 16.720 1.00 44.81 209 TRP A CA 1
ATOM 1776 C C . TRP A 1 209 ? -19.131 -22.954 15.935 1.00 44.81 209 TRP A C 1
ATOM 1778 O O . TRP A 1 209 ? -19.143 -22.847 14.687 1.00 44.81 209 TRP A O 1
#

pLDDT: mean 71.98, std 16.36, range [30.5, 89.5]

InterPro domains:
  IPR020067 Frizzled domain [PS50038] (29-195)
  IPR036790 Frizzled cysteine-rich domain superfamily [G3DSA:1.10.2000.10] (30-200)
  IPR036790 Frizzled cysteine-rich domain superfamily [SSF63501] (33-109)

Radius of gyration: 19.37 Å; chains: 1; bounding box: 48×51×52 Å

Sequence (209 aa):
MDILLLSIVYVCLSVKVGTYGRFWNRLNHNDFQCKNAKLRRFQYCSHMQQYNNFTFFPNQFNEDNVGLIEQGLFYYEPAIRYFYRHENKECYNAFMKYVCTSYLPPCGMVDVQPNEYVHSKLIKPPDPQNSFVESRTIYWRILPCKRLCESVRDFCWMKLPVYENNRPLHAAFDWSRLPIYNCNLLPSNQPCIDDSELYQYIYNLRYQW